Protein AF-A0A914BAB2-F1 (afdb_monomer)

Mean predicted aligned error: 10.61 Å

Radius of gyration: 22.33 Å; Cα contacts (8 Å, |Δi|>4): 357; chains: 1; bounding box: 59×38×57 Å

Nearest PDB structures (foldseek):
  4zk5-assembly1_B  TM=8.390E-01  e=5.481E-08  Homo sapiens
  4u43-assembly1_B  TM=8.364E-01  e=3.573E-07  Homo sapiens
  2jt4-assembly1_A  TM=8.538E-01  e=3.388E-06  Saccharomyces cerevisiae
  4u3z-assembly2_B  TM=8.357E-01  e=1.247E-06  Homo sapiens
  5kkr-assembly1_B  TM=7.979E-01  e=6.328E-06  Homo sapiens

Structure (mmCIF, N/CA/C/O backbone):
data_AF-A0A914BAB2-F1
#
_entry.id   AF-A0A914BAB2-F1
#
loop_
_atom_site.group_PDB
_atom_site.id
_atom_site.type_symbol
_atom_site.label_atom_id
_atom_site.label_alt_id
_atom_site.label_comp_id
_atom_site.label_asym_id
_atom_site.label_entity_id
_atom_site.label_seq_id
_atom_site.pdbx_PDB_ins_code
_atom_site.Cartn_x
_atom_site.Cartn_y
_atom_site.Cartn_z
_atom_site.occupancy
_atom_site.B_iso_or_equiv
_atom_site.auth_seq_id
_atom_site.auth_comp_id
_atom_site.auth_asym_id
_atom_site.auth_atom_id
_atom_site.pdbx_PDB_model_num
ATOM 1 N N . MET A 1 1 ? -0.249 -10.759 1.769 1.00 92.06 1 MET A N 1
ATOM 2 C CA . MET A 1 1 ? 0.631 -10.112 0.770 1.00 92.06 1 MET A CA 1
ATOM 3 C C . MET A 1 1 ? 1.945 -9.628 1.380 1.00 92.06 1 MET A C 1
ATOM 5 O O . MET A 1 1 ? 2.973 -10.182 1.021 1.00 92.06 1 MET A O 1
ATOM 9 N N . ALA A 1 2 ? 1.938 -8.677 2.328 1.00 95.12 2 ALA A N 1
ATOM 10 C CA . ALA A 1 2 ? 3.172 -8.073 2.853 1.00 95.12 2 ALA A CA 1
ATOM 11 C C . ALA A 1 2 ? 4.209 -9.087 3.384 1.00 95.12 2 ALA A C 1
ATOM 13 O O . ALA A 1 2 ? 5.359 -9.056 2.961 1.00 95.12 2 ALA A O 1
ATOM 14 N N . ARG A 1 3 ? 3.774 -10.061 4.198 1.00 95.69 3 ARG A N 1
ATOM 15 C CA . ARG A 1 3 ? 4.621 -11.171 4.691 1.00 95.69 3 ARG A CA 1
ATOM 16 C C . ARG A 1 3 ? 5.264 -12.005 3.576 1.00 95.69 3 ARG A C 1
ATOM 18 O O . ARG A 1 3 ? 6.380 -12.478 3.724 1.00 95.69 3 ARG A O 1
ATOM 25 N N . GLY A 1 4 ? 4.571 -12.184 2.451 1.00 96.44 4 GLY A N 1
ATOM 26 C CA . GLY A 1 4 ? 5.108 -12.934 1.314 1.00 96.44 4 GLY A CA 1
ATOM 27 C C . GLY A 1 4 ? 6.242 -12.184 0.613 1.00 96.44 4 GLY A C 1
ATOM 28 O O . GLY A 1 4 ? 7.261 -12.783 0.292 1.00 96.44 4 GLY A O 1
ATOM 29 N N . LEU A 1 5 ? 6.092 -10.870 0.420 1.00 97.19 5 LEU A N 1
ATOM 30 C CA . LEU A 1 5 ? 7.151 -10.036 -0.160 1.00 97.19 5 LEU A CA 1
ATOM 31 C C . LEU A 1 5 ? 8.335 -9.870 0.793 1.00 97.19 5 LEU A C 1
ATOM 33 O O . LEU A 1 5 ? 9.470 -9.933 0.338 1.00 97.19 5 LEU A O 1
ATOM 37 N N . GLN A 1 6 ? 8.076 -9.727 2.098 1.00 97.50 6 GLN A N 1
ATOM 38 C CA . GLN A 1 6 ? 9.118 -9.747 3.127 1.00 97.50 6 GLN A CA 1
ATOM 39 C C . GLN A 1 6 ? 9.987 -10.998 2.985 1.00 97.50 6 GLN A C 1
ATOM 41 O O . GLN A 1 6 ? 11.193 -10.878 2.811 1.00 97.50 6 GLN A O 1
ATOM 46 N N . TYR A 1 7 ? 9.366 -12.180 2.947 1.00 97.06 7 TYR A N 1
ATOM 47 C CA . TYR A 1 7 ? 10.088 -13.437 2.773 1.00 97.06 7 TYR A CA 1
ATOM 48 C C . TYR A 1 7 ? 10.948 -13.447 1.498 1.0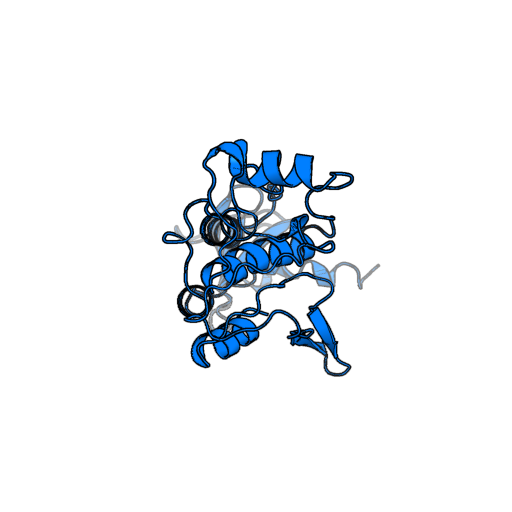0 97.06 7 TYR A C 1
ATOM 50 O O . TYR A 1 7 ? 12.114 -13.830 1.540 1.00 97.06 7 TYR A O 1
ATOM 58 N N . ILE A 1 8 ? 10.411 -12.985 0.362 1.00 96.06 8 ILE A N 1
ATOM 59 C CA . ILE A 1 8 ? 11.167 -12.895 -0.901 1.00 96.06 8 ILE A CA 1
ATOM 60 C C . ILE A 1 8 ? 12.398 -11.985 -0.742 1.00 96.06 8 ILE A C 1
ATOM 62 O O . ILE A 1 8 ? 13.496 -12.352 -1.170 1.00 96.06 8 ILE A O 1
ATOM 66 N N . HIS A 1 9 ? 12.228 -10.825 -0.102 1.00 95.69 9 HIS A N 1
ATOM 67 C CA . HIS A 1 9 ? 13.298 -9.848 0.126 1.00 95.69 9 HIS A CA 1
ATOM 68 C C . HIS A 1 9 ? 14.354 -10.364 1.110 1.00 95.69 9 HIS A C 1
ATOM 70 O O . HIS A 1 9 ? 15.545 -10.175 0.867 1.00 95.69 9 HIS A O 1
ATOM 76 N N . GLU A 1 10 ? 13.956 -11.089 2.157 1.00 95.56 10 GLU A N 1
ATOM 77 C CA . GLU A 1 10 ? 14.866 -11.773 3.090 1.00 95.56 10 GLU A CA 1
ATOM 78 C C . GLU A 1 10 ? 15.733 -12.825 2.388 1.00 95.56 10 GLU A C 1
ATOM 80 O O . GLU A 1 10 ? 16.914 -12.976 2.704 1.00 95.56 10 GLU A O 1
ATOM 85 N N . GLN A 1 11 ? 15.183 -13.508 1.377 1.00 95.44 11 GLN A N 1
ATOM 86 C CA . GLN A 1 11 ? 15.954 -14.419 0.527 1.00 95.44 11 GLN A CA 1
ATOM 87 C C . GLN A 1 11 ? 16.891 -13.687 -0.450 1.00 95.44 11 GLN A C 1
ATOM 89 O O . GLN A 1 11 ? 17.559 -14.343 -1.248 1.00 95.44 11 GLN A O 1
ATOM 94 N N . LYS A 1 12 ? 16.979 -12.348 -0.388 1.00 94.31 12 LYS A N 1
ATOM 95 C CA . LYS A 1 12 ? 17.766 -11.481 -1.284 1.00 94.31 12 LYS A CA 1
ATOM 96 C C . LYS A 1 12 ? 17.263 -11.470 -2.729 1.00 94.31 12 LYS A C 1
ATOM 98 O O . LYS A 1 12 ? 18.009 -11.166 -3.664 1.00 94.31 12 LYS A O 1
ATOM 103 N N . TYR A 1 13 ? 15.986 -11.781 -2.922 1.00 93.81 13 TYR A N 1
ATOM 104 C CA . TYR A 1 13 ? 15.313 -11.669 -4.207 1.00 93.81 13 TYR A CA 1
ATOM 105 C C . TYR A 1 13 ? 14.386 -10.460 -4.223 1.00 93.81 13 TYR A C 1
ATOM 107 O O . TYR A 1 13 ? 13.909 -9.987 -3.199 1.00 93.81 13 TYR A O 1
ATOM 115 N N . GLN A 1 14 ? 14.108 -9.980 -5.423 1.00 91.94 14 GLN A N 1
ATOM 116 C CA . GLN A 1 14 ? 12.950 -9.143 -5.712 1.00 91.94 14 GLN A CA 1
ATOM 117 C C . GLN A 1 14 ? 12.012 -9.926 -6.626 1.00 91.94 14 GLN A C 1
ATOM 119 O O . GLN A 1 14 ? 12.475 -10.737 -7.435 1.00 91.94 14 GLN A O 1
ATOM 124 N N . HIS A 1 15 ? 10.712 -9.672 -6.523 1.00 94.00 15 HIS A N 1
ATOM 125 C CA . HIS A 1 15 ? 9.717 -10.314 -7.374 1.00 94.00 15 HIS A CA 1
ATOM 126 C C . HIS A 1 15 ? 9.715 -9.700 -8.778 1.00 94.00 15 HIS A C 1
ATOM 128 O O . HIS A 1 15 ? 9.773 -10.408 -9.782 1.00 94.00 15 HIS A O 1
ATOM 134 N N . GLY A 1 16 ? 9.664 -8.369 -8.858 1.00 91.25 16 GLY A N 1
ATOM 135 C CA . GLY A 1 16 ? 9.749 -7.605 -10.101 1.00 91.25 16 GLY A CA 1
ATOM 136 C C . GLY A 1 16 ? 8.504 -7.605 -10.990 1.00 91.25 16 GLY A C 1
ATOM 137 O O . GLY A 1 16 ? 8.565 -7.034 -12.075 1.00 91.25 16 GLY A O 1
ATOM 138 N N . ASP A 1 17 ? 7.400 -8.204 -10.536 1.00 92.38 17 ASP A N 1
ATOM 139 C CA . ASP A 1 17 ? 6.102 -8.211 -11.235 1.00 92.38 17 ASP A CA 1
ATOM 140 C C . ASP A 1 17 ? 4.946 -8.379 -10.235 1.00 92.38 17 ASP A C 1
ATOM 142 O O . ASP A 1 17 ? 4.075 -9.238 -10.362 1.00 92.38 17 ASP A O 1
ATOM 146 N N . VAL A 1 18 ? 4.984 -7.591 -9.161 1.00 95.38 18 VAL A N 1
ATOM 147 C CA . VAL A 1 18 ? 3.915 -7.569 -8.158 1.00 95.38 18 VAL A CA 1
ATOM 148 C C . VAL A 1 18 ? 2.691 -6.883 -8.764 1.00 95.38 18 VAL A C 1
ATOM 150 O O . VAL A 1 18 ? 2.757 -5.719 -9.151 1.00 95.38 18 VAL A O 1
ATOM 153 N N . LYS A 1 19 ? 1.573 -7.603 -8.852 1.00 94.94 19 LYS A N 1
ATOM 154 C CA . LYS A 1 19 ? 0.298 -7.112 -9.395 1.00 94.94 19 LYS A CA 1
ATOM 155 C C . LYS A 1 19 ? -0.859 -7.976 -8.911 1.00 94.94 19 LYS A C 1
ATOM 157 O O . LYS A 1 19 ? -0.635 -9.127 -8.535 1.00 94.94 19 LYS A O 1
ATOM 162 N N . SER A 1 20 ? -2.082 -7.451 -8.949 1.00 94.44 20 SER A N 1
ATOM 163 C CA . SER A 1 20 ? -3.270 -8.178 -8.489 1.00 94.44 20 SER A CA 1
ATOM 164 C C . SER A 1 20 ? -3.482 -9.530 -9.207 1.00 94.44 20 SER A C 1
ATOM 166 O O . SER A 1 20 ? -3.761 -10.496 -8.498 1.00 94.44 20 SER A O 1
ATOM 168 N N . PRO A 1 21 ? -3.216 -9.708 -10.528 1.00 94.06 21 PRO A N 1
ATOM 169 C CA . PRO A 1 21 ? -3.257 -11.033 -11.170 1.00 94.06 21 PRO A CA 1
ATOM 170 C C . PRO A 1 21 ? -2.276 -12.078 -10.620 1.00 94.06 21 PRO A C 1
ATOM 172 O O . PRO A 1 21 ? -2.515 -13.273 -10.772 1.00 94.06 21 PRO A O 1
ATOM 175 N N . ASN A 1 22 ? -1.185 -11.640 -9.984 1.00 95.44 22 ASN A N 1
ATOM 176 C CA . ASN A 1 22 ? -0.161 -12.515 -9.401 1.00 95.44 22 ASN A CA 1
ATOM 177 C C . ASN A 1 22 ? -0.423 -12.792 -7.905 1.00 95.44 22 ASN A C 1
ATOM 179 O O . ASN A 1 22 ? 0.445 -13.298 -7.189 1.00 95.44 22 ASN A O 1
ATOM 183 N N . MET A 1 23 ? -1.622 -12.450 -7.422 1.00 95.56 23 MET A N 1
ATOM 184 C CA . MET A 1 23 ? -2.110 -12.757 -6.080 1.00 95.56 23 MET A CA 1
ATOM 185 C C . MET A 1 23 ? -3.219 -13.805 -6.186 1.00 95.56 23 MET A C 1
ATOM 187 O O . MET A 1 23 ? -4.314 -13.521 -6.664 1.00 95.56 23 MET A O 1
ATOM 191 N N . VAL A 1 24 ? -2.946 -15.027 -5.730 1.00 94.75 24 VAL A N 1
ATOM 192 C CA . VAL A 1 24 ? -3.894 -16.148 -5.803 1.00 94.75 24 VAL A CA 1
ATOM 193 C C . VAL A 1 24 ? -4.462 -16.432 -4.422 1.00 94.75 24 VAL A C 1
ATOM 195 O O . VAL A 1 24 ? -3.712 -16.611 -3.461 1.00 94.75 24 VAL A O 1
ATOM 198 N N . ILE A 1 25 ? -5.787 -16.507 -4.334 1.00 93.25 25 ILE A N 1
ATOM 199 C CA . ILE A 1 25 ? -6.497 -16.970 -3.140 1.00 93.25 25 ILE A CA 1
ATOM 200 C C . ILE A 1 25 ? -6.642 -18.486 -3.246 1.00 93.25 25 ILE A C 1
ATOM 202 O O . ILE A 1 25 ? -7.098 -19.004 -4.267 1.00 93.25 25 ILE A O 1
ATOM 206 N N . THR A 1 26 ? -6.209 -19.205 -2.216 1.00 91.56 26 THR A N 1
ATOM 207 C CA . THR A 1 26 ? -6.330 -20.666 -2.163 1.00 91.56 26 THR A CA 1
ATOM 208 C C . THR A 1 26 ? -7.574 -21.099 -1.385 1.00 91.56 26 THR A C 1
ATOM 210 O O . THR A 1 26 ? -8.246 -20.270 -0.783 1.00 91.56 26 THR A O 1
ATOM 213 N N . LEU A 1 27 ? -7.910 -22.395 -1.416 1.00 93.06 27 LEU A N 1
ATOM 214 C CA . LEU A 1 27 ? -9.144 -22.929 -0.811 1.00 93.06 27 LEU A CA 1
ATOM 215 C C . LEU A 1 27 ? -9.229 -22.758 0.717 1.00 93.06 27 LEU A C 1
ATOM 217 O O . LEU A 1 27 ? -10.305 -22.924 1.278 1.00 93.06 27 LEU A O 1
ATOM 221 N N . ASP A 1 28 ? -8.110 -22.471 1.382 1.00 92.06 28 ASP A N 1
ATOM 222 C CA . ASP A 1 28 ? -8.036 -22.191 2.821 1.00 92.06 28 ASP A CA 1
ATOM 223 C C . ASP A 1 28 ? -8.119 -20.684 3.144 1.00 92.06 28 ASP A C 1
ATOM 225 O O . ASP A 1 28 ? -7.697 -20.259 4.219 1.00 92.06 28 ASP A O 1
ATOM 229 N N . ASP A 1 29 ? -8.595 -19.874 2.194 1.00 88.44 29 ASP A N 1
ATOM 230 C CA . ASP A 1 29 ? -8.649 -18.408 2.247 1.00 88.44 29 ASP A CA 1
ATOM 231 C C . ASP A 1 29 ? -7.280 -17.718 2.421 1.00 88.44 29 ASP A C 1
ATOM 233 O O . ASP A 1 29 ? -7.200 -16.509 2.664 1.00 88.44 29 ASP A O 1
ATOM 237 N N . SER A 1 30 ? -6.164 -18.439 2.246 1.00 88.88 30 SER A N 1
ATOM 238 C CA . SER A 1 30 ? -4.836 -17.826 2.231 1.00 88.88 30 SER A CA 1
ATOM 239 C C . SER A 1 30 ? -4.505 -17.208 0.869 1.00 88.88 30 SER A C 1
ATOM 241 O O . SER A 1 30 ? -4.746 -17.793 -0.189 1.00 88.88 30 SER A O 1
ATOM 243 N N . LEU A 1 31 ? -3.901 -16.014 0.897 1.00 92.75 31 LEU A N 1
ATOM 244 C CA . LEU A 1 31 ? -3.350 -15.340 -0.282 1.00 92.75 31 LEU A CA 1
ATOM 245 C C . LEU A 1 31 ? -1.884 -15.736 -0.479 1.00 92.75 31 LEU A C 1
ATOM 247 O O . LEU A 1 31 ? -1.052 -15.527 0.411 1.00 92.75 31 LEU A O 1
ATOM 251 N N . LYS A 1 32 ? -1.555 -16.233 -1.673 1.00 94.06 32 LYS A N 1
ATOM 252 C CA . LYS A 1 32 ? -0.197 -16.591 -2.099 1.00 94.06 32 LYS A CA 1
ATOM 253 C C . LYS A 1 32 ? 0.246 -15.736 -3.286 1.00 94.06 32 LYS A C 1
ATOM 255 O O . LYS A 1 32 ? -0.553 -15.400 -4.154 1.00 94.06 32 LYS A O 1
ATOM 260 N N . ILE A 1 33 ? 1.532 -15.397 -3.302 1.00 96.31 33 ILE A N 1
ATOM 261 C CA . ILE A 1 33 ? 2.177 -14.678 -4.406 1.00 96.31 33 ILE A CA 1
ATOM 262 C C . ILE A 1 33 ? 2.658 -15.715 -5.428 1.00 96.31 33 ILE A C 1
ATOM 264 O O . ILE A 1 33 ? 3.256 -16.720 -5.032 1.00 96.31 33 ILE A O 1
ATOM 268 N N . CYS A 1 34 ? 2.388 -15.498 -6.713 1.00 94.00 34 CYS A N 1
ATOM 269 C CA . CYS A 1 34 ? 2.788 -16.389 -7.802 1.00 94.00 34 CYS A CA 1
ATOM 270 C C . CYS A 1 34 ? 3.482 -15.633 -8.950 1.00 94.00 34 CYS A C 1
ATOM 272 O O . CYS A 1 34 ? 3.622 -14.420 -8.905 1.00 94.00 34 CYS A O 1
ATOM 274 N N . ASP A 1 35 ? 3.905 -16.381 -9.975 1.00 90.56 35 ASP A N 1
ATOM 275 C CA . ASP A 1 35 ? 4.617 -15.884 -11.163 1.00 90.56 35 ASP A CA 1
ATOM 276 C C . ASP A 1 35 ? 5.988 -15.240 -10.877 1.00 90.56 35 ASP A C 1
ATOM 278 O O . ASP A 1 35 ? 6.213 -14.037 -10.980 1.00 90.56 35 ASP A O 1
ATOM 282 N N . PHE A 1 36 ? 6.961 -16.098 -10.571 1.00 90.62 36 PHE A N 1
ATOM 283 C CA . PHE A 1 36 ? 8.353 -15.710 -10.331 1.00 90.62 36 PHE A CA 1
ATOM 284 C C . PHE A 1 36 ? 9.179 -15.589 -11.625 1.00 90.62 36 PHE A C 1
ATOM 286 O O . PHE A 1 36 ? 10.407 -15.568 -11.563 1.00 90.62 36 PHE A O 1
ATOM 293 N N . GLY A 1 37 ? 8.548 -15.507 -12.804 1.00 86.81 37 GLY A N 1
ATOM 294 C CA . GLY A 1 37 ? 9.255 -15.445 -14.092 1.00 86.81 37 GLY A CA 1
ATOM 295 C C . GLY A 1 37 ? 10.166 -14.219 -14.245 1.00 86.81 37 GLY A C 1
ATOM 296 O O . GLY A 1 37 ? 11.128 -14.246 -15.014 1.00 86.81 37 GLY A O 1
ATOM 297 N N . THR A 1 38 ? 9.895 -13.156 -13.486 1.00 85.81 38 THR A N 1
ATOM 298 C CA . THR A 1 38 ? 10.702 -11.927 -13.423 1.00 85.81 38 THR A CA 1
ATOM 299 C C . THR A 1 38 ? 11.575 -11.828 -12.173 1.00 85.81 38 THR A C 1
ATOM 301 O O . THR A 1 38 ? 12.354 -10.871 -12.051 1.00 85.81 38 THR A O 1
ATOM 304 N N . ALA A 1 39 ? 11.436 -12.782 -11.248 1.00 89.44 39 ALA A N 1
ATOM 305 C CA . ALA A 1 39 ? 12.108 -12.749 -9.963 1.00 89.44 39 ALA A CA 1
ATOM 306 C C . ALA A 1 39 ? 13.610 -12.959 -10.134 1.00 89.44 39 ALA A C 1
ATOM 308 O O . ALA A 1 39 ? 14.071 -13.739 -10.970 1.00 89.44 39 ALA A O 1
ATOM 309 N N . ARG A 1 40 ? 14.398 -12.234 -9.343 1.00 87.88 40 ARG A N 1
ATOM 310 C CA . ARG A 1 40 ? 15.859 -12.258 -9.459 1.00 87.88 40 ARG A CA 1
ATOM 311 C C . ARG A 1 40 ? 16.541 -11.816 -8.184 1.00 87.88 40 ARG A C 1
ATOM 313 O O . ARG A 1 40 ? 15.971 -11.056 -7.405 1.00 87.88 40 ARG A O 1
ATOM 320 N N . HIS A 1 41 ? 17.778 -12.268 -8.009 1.00 88.94 41 HIS A N 1
ATOM 321 C CA . HIS A 1 41 ? 18.624 -11.797 -6.925 1.00 88.94 41 HIS A CA 1
ATOM 322 C C . HIS A 1 41 ? 18.838 -10.285 -7.078 1.00 88.94 41 HIS A C 1
ATOM 324 O O . HIS A 1 41 ? 19.186 -9.814 -8.162 1.00 88.94 41 HIS A O 1
ATOM 330 N N . TRP A 1 42 ? 18.620 -9.522 -6.010 1.00 79.88 42 TRP A N 1
ATOM 331 C CA . TRP A 1 42 ? 18.609 -8.051 -6.018 1.00 79.88 42 TRP A CA 1
ATOM 332 C C . TRP A 1 42 ? 19.933 -7.379 -6.439 1.00 79.88 42 TRP A C 1
ATOM 334 O O . TRP A 1 42 ? 19.934 -6.210 -6.818 1.00 79.88 42 TRP A O 1
ATOM 344 N N . GLU A 1 43 ? 21.055 -8.108 -6.444 1.00 76.38 43 GLU A N 1
ATOM 345 C CA . GLU A 1 43 ? 22.353 -7.631 -6.958 1.00 76.38 43 GLU A CA 1
ATOM 346 C C . GLU A 1 43 ? 22.435 -7.682 -8.496 1.00 76.38 43 GLU A C 1
ATOM 348 O O . GLU A 1 43 ? 23.237 -6.984 -9.119 1.00 76.38 43 GLU A O 1
ATOM 353 N N . VAL A 1 44 ? 21.578 -8.478 -9.143 1.00 68.69 44 VAL A N 1
ATOM 354 C CA . VAL A 1 44 ? 21.564 -8.656 -10.598 1.00 68.69 44 VAL A CA 1
ATOM 355 C C . VAL A 1 44 ? 20.705 -7.562 -11.234 1.00 68.69 44 VAL A C 1
ATOM 357 O O . VAL A 1 44 ? 19.492 -7.686 -11.412 1.00 68.69 44 VAL A O 1
ATOM 360 N N . THR A 1 45 ? 21.358 -6.461 -11.607 1.00 56.88 45 THR A N 1
ATOM 361 C CA . THR A 1 45 ? 20.709 -5.294 -12.227 1.00 56.88 45 THR A CA 1
ATOM 362 C C . THR A 1 45 ? 20.714 -5.403 -13.758 1.00 56.88 45 THR A C 1
ATOM 364 O O . THR A 1 45 ? 21.344 -4.606 -14.447 1.00 56.88 45 THR A O 1
ATOM 367 N N . VAL A 1 46 ? 20.056 -6.417 -14.325 1.00 55.97 46 VAL A N 1
ATOM 368 C CA . VAL A 1 46 ? 19.930 -6.531 -15.792 1.00 55.97 46 VAL A CA 1
ATOM 369 C C . VAL A 1 46 ? 18.667 -5.802 -16.255 1.00 55.97 46 VAL A C 1
ATOM 371 O O . VAL A 1 46 ? 17.600 -5.959 -15.656 1.00 55.97 46 VAL A O 1
ATOM 374 N N . SER A 1 47 ? 18.778 -5.000 -17.320 1.00 53.91 47 SER A N 1
ATOM 375 C CA . SER A 1 47 ? 17.625 -4.344 -17.944 1.00 53.91 47 SER A CA 1
ATOM 376 C C . SER A 1 47 ? 16.729 -5.403 -18.586 1.00 53.91 47 SER A C 1
ATOM 378 O O . SER A 1 47 ? 17.053 -5.956 -19.638 1.00 53.91 47 SER A O 1
ATOM 380 N N . THR A 1 48 ? 15.605 -5.716 -17.955 1.00 52.12 48 THR A N 1
ATOM 381 C CA . THR A 1 48 ? 14.613 -6.613 -18.545 1.00 52.12 48 THR A CA 1
ATOM 382 C C . THR A 1 48 ? 13.745 -5.823 -19.519 1.00 52.12 48 THR A C 1
ATOM 384 O O . THR A 1 48 ? 12.950 -4.993 -19.094 1.00 52.12 48 THR A O 1
ATOM 387 N N . ASN A 1 49 ? 13.882 -6.097 -20.820 1.00 50.22 49 ASN A N 1
ATOM 388 C CA . ASN A 1 49 ? 13.050 -5.544 -21.906 1.00 50.22 49 ASN A CA 1
ATOM 389 C C . ASN A 1 49 ? 11.622 -6.138 -21.949 1.00 50.22 49 ASN A C 1
ATOM 391 O O . ASN A 1 49 ? 10.941 -6.062 -22.970 1.00 50.22 49 ASN A O 1
ATOM 395 N N . SER A 1 50 ? 11.162 -6.794 -20.883 1.00 51.66 50 SER A N 1
ATOM 396 C CA . SER A 1 50 ? 9.898 -7.531 -20.859 1.00 51.66 50 SER A CA 1
ATOM 397 C C . SER A 1 50 ? 8.805 -6.772 -20.104 1.00 51.66 50 SER A C 1
ATOM 399 O O . SER A 1 50 ? 8.177 -7.321 -19.207 1.00 51.66 50 SER A O 1
ATOM 401 N N . HIS A 1 51 ? 8.537 -5.517 -20.473 1.00 60.06 51 HIS A N 1
ATOM 402 C CA . HIS A 1 51 ? 7.417 -4.718 -19.942 1.00 60.06 51 HIS A CA 1
ATOM 403 C C . HIS A 1 51 ? 6.050 -5.164 -20.494 1.00 60.06 51 HIS A C 1
ATOM 405 O O . HIS A 1 51 ? 5.201 -4.340 -20.836 1.00 60.06 51 HIS A O 1
ATOM 411 N N . ARG A 1 52 ? 5.816 -6.467 -20.682 1.00 55.62 52 ARG A N 1
ATOM 412 C CA . ARG A 1 52 ? 4.589 -6.950 -21.331 1.00 55.62 52 ARG A CA 1
ATOM 413 C C . ARG A 1 52 ? 3.404 -6.874 -20.360 1.00 55.62 52 ARG A C 1
ATOM 415 O O . ARG A 1 52 ? 3.101 -7.828 -19.664 1.00 55.62 52 ARG A O 1
ATOM 422 N N . GLY A 1 53 ? 2.730 -5.725 -20.340 1.00 61.19 53 GLY A N 1
ATOM 423 C CA . GLY A 1 53 ? 1.384 -5.573 -19.774 1.00 61.19 53 GLY A CA 1
ATOM 424 C C . GLY A 1 53 ? 1.284 -5.142 -18.308 1.00 61.19 53 GLY A C 1
ATOM 425 O O . GLY A 1 53 ? 0.185 -4.827 -17.877 1.00 61.19 53 GLY A O 1
ATOM 426 N N . SER A 1 54 ? 2.385 -5.041 -17.557 1.00 78.12 54 SER A N 1
ATOM 427 C CA . SER A 1 54 ? 2.332 -4.718 -16.115 1.00 78.12 54 SER A CA 1
ATOM 428 C C . SER A 1 54 ? 2.517 -3.232 -15.763 1.00 78.12 54 SER A C 1
ATOM 430 O O . SER A 1 54 ? 2.654 -2.897 -14.592 1.00 78.12 54 SER A O 1
ATOM 432 N N . TRP A 1 55 ? 2.521 -2.324 -16.745 1.00 88.12 55 TRP A N 1
ATOM 433 C CA . TRP A 1 55 ? 2.876 -0.902 -16.574 1.00 88.12 55 TRP A CA 1
ATOM 434 C C . TRP A 1 55 ? 2.117 -0.176 -15.457 1.00 88.12 55 TRP A C 1
ATOM 436 O O . TRP A 1 55 ? 2.700 0.680 -14.796 1.00 88.12 55 TRP A O 1
ATOM 446 N N . ALA A 1 56 ? 0.851 -0.528 -15.223 1.00 92.12 56 ALA A N 1
ATOM 447 C CA . ALA A 1 56 ? 0.004 0.151 -14.246 1.00 92.12 56 ALA A CA 1
ATOM 448 C C . ALA A 1 56 ? 0.466 -0.042 -12.787 1.00 92.12 56 ALA A C 1
ATOM 450 O O . ALA A 1 56 ? 0.189 0.806 -11.941 1.00 92.12 56 ALA A O 1
ATOM 451 N N . TRP A 1 57 ? 1.219 -1.113 -12.508 1.00 95.69 57 TRP A N 1
ATOM 452 C CA . TRP A 1 57 ? 1.780 -1.421 -11.187 1.00 95.69 57 TRP A CA 1
ATOM 453 C C . TRP A 1 57 ? 3.243 -1.005 -11.040 1.00 95.69 57 TRP A C 1
ATOM 455 O O . TRP A 1 57 ? 3.803 -1.106 -9.948 1.00 95.69 57 TRP A O 1
ATOM 465 N N . MET A 1 58 ? 3.901 -0.579 -12.120 1.00 93.94 58 MET A N 1
ATOM 466 C CA . MET A 1 58 ? 5.349 -0.403 -12.122 1.00 93.94 58 MET A CA 1
ATOM 467 C C . MET A 1 58 ? 5.785 0.886 -11.433 1.00 93.94 58 MET A C 1
ATOM 469 O O . MET A 1 58 ? 5.267 1.973 -11.688 1.00 93.94 58 MET A O 1
ATOM 473 N N . ALA A 1 59 ? 6.828 0.759 -10.617 1.00 95.25 59 ALA A N 1
ATOM 474 C CA . ALA A 1 59 ? 7.521 1.894 -10.031 1.00 95.25 59 ALA A CA 1
ATOM 475 C C . ALA A 1 59 ? 8.223 2.754 -11.105 1.00 95.25 59 ALA A C 1
ATOM 477 O O . ALA A 1 59 ? 8.668 2.210 -12.123 1.00 95.25 59 ALA A O 1
ATOM 478 N N . PRO A 1 60 ? 8.416 4.068 -10.874 1.00 94.88 60 PRO A N 1
ATOM 479 C CA . PRO A 1 60 ? 9.080 4.956 -11.828 1.00 94.88 60 PRO A CA 1
ATOM 480 C C . PRO A 1 60 ? 10.454 4.449 -12.290 1.00 94.88 60 PRO A C 1
ATOM 482 O O . PRO A 1 60 ? 10.759 4.458 -13.480 1.00 94.88 60 PRO A O 1
ATOM 485 N N . GLU A 1 61 ? 11.275 3.949 -11.365 1.00 92.62 61 GLU A N 1
ATOM 486 C CA . GLU A 1 61 ? 12.602 3.418 -11.677 1.00 92.62 61 GLU A CA 1
ATOM 487 C C . GLU A 1 61 ? 12.548 2.093 -12.450 1.00 92.62 61 GLU A C 1
ATOM 489 O O . GLU A 1 61 ? 13.415 1.832 -13.280 1.00 92.62 61 GLU A O 1
ATOM 494 N N . ALA A 1 62 ? 11.507 1.282 -12.240 1.00 91.38 62 ALA A N 1
ATOM 495 C CA . ALA A 1 62 ? 11.286 0.049 -12.991 1.00 91.38 62 ALA A CA 1
ATOM 496 C C . ALA A 1 62 ? 10.830 0.335 -14.433 1.00 91.38 62 ALA A C 1
ATOM 498 O O . ALA A 1 62 ? 11.122 -0.448 -15.337 1.00 91.38 62 ALA A O 1
ATOM 499 N N . ILE A 1 63 ? 10.146 1.460 -14.659 1.00 91.56 63 ILE A N 1
ATOM 500 C CA . ILE A 1 63 ? 9.785 1.947 -15.997 1.00 91.56 63 ILE A CA 1
ATOM 501 C C . ILE A 1 63 ? 11.008 2.542 -16.709 1.00 91.56 63 ILE A C 1
ATOM 503 O O . ILE A 1 63 ? 11.217 2.282 -17.893 1.00 91.56 63 ILE A O 1
ATOM 507 N N . GLY A 1 64 ? 11.836 3.301 -15.988 1.00 88.44 64 GLY A N 1
ATOM 508 C CA . GLY A 1 64 ? 12.906 4.112 -16.565 1.00 88.44 64 GLY A CA 1
ATOM 509 C C . GLY A 1 64 ? 12.399 5.464 -17.077 1.00 88.44 64 GLY A C 1
ATOM 510 O O . GLY A 1 64 ? 11.210 5.774 -17.017 1.00 88.44 64 GLY A O 1
ATOM 511 N N . ASN A 1 65 ? 13.312 6.294 -17.575 1.00 88.00 65 ASN A N 1
ATOM 512 C CA . ASN A 1 65 ? 12.982 7.603 -18.130 1.00 88.00 65 ASN A CA 1
ATOM 513 C C . ASN A 1 65 ? 13.761 7.845 -19.437 1.00 88.00 65 ASN A C 1
ATOM 515 O O . ASN A 1 65 ? 14.966 8.109 -19.391 1.00 88.00 65 ASN A O 1
ATOM 519 N N . PRO A 1 66 ? 13.088 7.780 -20.601 1.00 83.2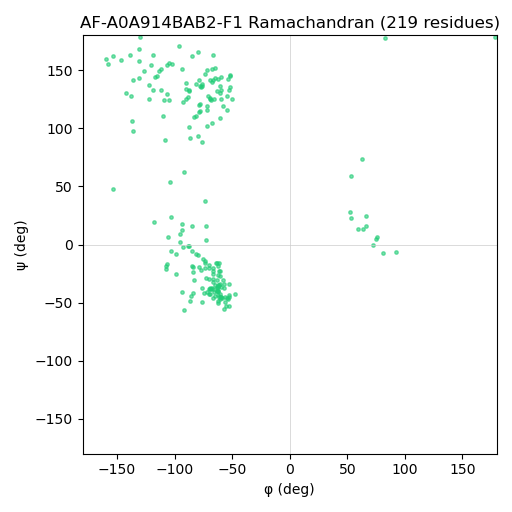5 66 PRO A N 1
ATOM 520 C CA . PRO A 1 66 ? 13.701 8.054 -21.897 1.00 83.25 66 PRO A CA 1
ATOM 521 C C . PRO A 1 66 ? 14.257 9.477 -22.034 1.00 83.25 66 PRO A C 1
ATOM 523 O O . PRO A 1 66 ? 15.288 9.652 -22.674 1.00 83.25 66 PRO A O 1
ATOM 526 N N . GLU A 1 67 ? 13.631 10.484 -21.412 1.00 87.12 67 GLU A N 1
ATOM 527 C CA . GLU A 1 67 ? 14.073 11.887 -21.502 1.00 87.12 67 GLU A CA 1
ATOM 528 C C . GLU A 1 67 ? 15.433 12.106 -20.827 1.00 87.12 67 GLU A C 1
ATOM 530 O O . GLU A 1 67 ? 16.214 12.956 -21.248 1.00 87.12 67 GLU A O 1
ATOM 535 N N . THR A 1 68 ? 15.746 11.308 -19.802 1.00 88.31 68 THR A N 1
ATOM 536 C CA . THR A 1 68 ? 17.023 11.362 -19.075 1.00 88.31 68 THR A CA 1
ATOM 537 C C . THR A 1 68 ? 17.956 10.195 -19.404 1.00 88.31 68 THR A C 1
ATOM 539 O O . THR A 1 68 ? 19.001 10.050 -18.770 1.00 88.31 68 THR A O 1
ATOM 542 N N . ASN A 1 69 ? 17.600 9.345 -20.379 1.00 85.44 69 ASN A N 1
ATOM 543 C CA . ASN A 1 69 ? 18.265 8.068 -20.672 1.00 85.44 69 ASN A CA 1
ATOM 544 C C . ASN A 1 69 ? 18.405 7.131 -19.451 1.00 85.44 69 ASN A C 1
ATOM 546 O O . ASN A 1 69 ? 19.264 6.242 -19.429 1.00 85.44 69 ASN A O 1
ATOM 550 N N . ALA A 1 70 ? 17.563 7.300 -18.429 1.00 85.62 70 ALA A N 1
ATOM 551 C CA . ALA A 1 70 ? 17.556 6.425 -17.268 1.00 85.62 70 ALA A CA 1
ATOM 552 C C . ALA A 1 70 ? 16.971 5.063 -17.659 1.00 85.62 70 ALA A C 1
ATOM 554 O O . ALA A 1 70 ? 15.799 4.944 -18.023 1.00 85.62 70 ALA A O 1
ATOM 555 N N . LYS A 1 71 ? 17.799 4.021 -17.583 1.00 85.44 71 LYS A N 1
ATOM 556 C CA . LYS A 1 71 ? 17.381 2.653 -17.898 1.00 85.44 71 LYS A CA 1
ATOM 557 C C . LYS A 1 71 ? 16.459 2.083 -16.808 1.00 85.44 71 LYS A C 1
ATOM 559 O O . LYS A 1 71 ? 16.655 2.408 -15.636 1.00 85.44 71 LYS A O 1
ATOM 564 N N . PRO A 1 72 ? 15.531 1.179 -17.174 1.00 87.50 72 PRO A N 1
ATOM 565 C CA . PRO A 1 72 ? 14.758 0.386 -16.223 1.00 87.50 72 PRO A CA 1
ATOM 566 C C . PRO A 1 72 ? 15.646 -0.295 -15.175 1.00 87.50 72 PRO A C 1
ATOM 568 O O . PRO A 1 72 ? 16.562 -1.050 -15.518 1.00 87.50 72 PRO A O 1
ATOM 571 N N . LYS A 1 73 ? 15.345 -0.066 -13.899 1.00 87.06 73 LYS A N 1
ATOM 572 C CA . LYS A 1 73 ? 16.022 -0.655 -12.745 1.00 87.06 73 LYS A CA 1
ATOM 573 C C . LYS A 1 73 ? 14.988 -1.105 -11.718 1.00 87.06 73 LYS A C 1
ATOM 575 O O . LYS A 1 73 ? 14.523 -0.317 -10.909 1.00 87.06 73 LYS A O 1
ATOM 580 N N . VAL A 1 74 ? 14.658 -2.391 -11.731 1.00 88.38 74 VAL A N 1
ATOM 581 C CA . VAL A 1 74 ? 13.821 -2.997 -10.685 1.00 88.38 74 VAL A CA 1
ATOM 582 C C . VAL A 1 74 ? 14.672 -3.227 -9.440 1.00 88.38 74 VAL A C 1
ATOM 584 O O . VAL A 1 74 ? 15.791 -3.735 -9.552 1.00 88.38 74 VAL A O 1
ATOM 587 N N . THR A 1 75 ? 14.126 -2.877 -8.282 1.00 90.25 75 THR A N 1
ATOM 588 C CA . THR A 1 75 ? 14.714 -3.056 -6.948 1.00 90.25 75 THR A CA 1
ATOM 589 C C . THR A 1 75 ? 13.680 -3.698 -6.012 1.00 90.25 75 THR A C 1
ATOM 591 O O . THR A 1 75 ? 12.491 -3.671 -6.336 1.00 90.25 75 THR A O 1
ATOM 594 N N . PRO A 1 76 ? 14.044 -4.171 -4.805 1.00 93.56 76 PRO A N 1
ATOM 595 C CA . PRO A 1 76 ? 13.037 -4.562 -3.813 1.00 93.56 76 PRO A CA 1
ATOM 596 C C . PRO A 1 76 ? 12.083 -3.417 -3.449 1.00 93.56 76 PRO A C 1
ATOM 598 O O . PRO A 1 76 ? 10.905 -3.635 -3.190 1.00 93.56 76 PRO A O 1
ATOM 601 N N . LYS A 1 77 ? 12.552 -2.164 -3.508 1.00 96.31 77 LYS A N 1
ATOM 602 C CA . LYS A 1 77 ? 11.707 -0.977 -3.301 1.00 96.31 77 LYS A CA 1
ATOM 603 C C . LYS A 1 77 ? 10.730 -0.747 -4.459 1.00 96.31 77 LYS A C 1
ATOM 605 O O . LYS A 1 77 ? 9.718 -0.075 -4.268 1.00 96.31 77 LYS A O 1
ATOM 610 N N . SER A 1 78 ? 10.986 -1.314 -5.638 1.00 95.06 78 SER A N 1
ATOM 611 C CA . SER A 1 78 ? 10.017 -1.343 -6.737 1.00 95.06 78 SER A CA 1
ATOM 612 C C . SER A 1 78 ? 8.845 -2.271 -6.410 1.00 95.06 78 SER A C 1
ATOM 614 O O . SER A 1 78 ? 7.708 -1.892 -6.664 1.00 95.06 78 SER A O 1
ATOM 616 N N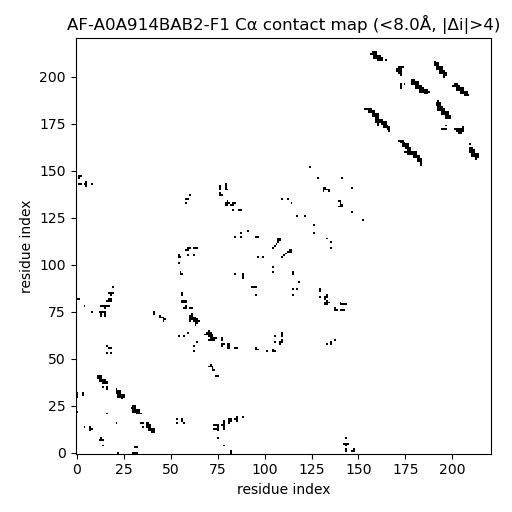 . ASP A 1 79 ? 9.094 -3.416 -5.758 1.00 96.56 79 ASP A N 1
ATOM 617 C CA . ASP A 1 79 ? 8.017 -4.292 -5.268 1.00 96.56 79 ASP A CA 1
ATOM 618 C C . ASP A 1 79 ? 7.144 -3.582 -4.218 1.00 96.56 79 ASP A C 1
ATOM 620 O O . ASP A 1 79 ? 5.933 -3.781 -4.202 1.00 96.56 79 ASP A O 1
ATOM 624 N N . VAL A 1 80 ? 7.732 -2.722 -3.373 1.00 98.25 80 VAL A N 1
ATOM 625 C CA . VAL A 1 80 ? 6.995 -1.914 -2.374 1.00 98.25 80 VAL A CA 1
ATOM 626 C C . VAL A 1 80 ? 6.031 -0.926 -3.040 1.00 98.25 80 VAL A C 1
ATOM 628 O O . VAL A 1 80 ? 4.893 -0.767 -2.600 1.00 98.25 80 VAL A O 1
ATOM 631 N N . PHE A 1 81 ? 6.451 -0.296 -4.138 1.00 98.25 81 PHE A N 1
ATOM 632 C CA . PHE A 1 81 ? 5.571 0.573 -4.920 1.00 98.25 81 PHE A CA 1
ATOM 633 C C . PHE A 1 81 ? 4.394 -0.218 -5.490 1.00 98.25 81 PHE A C 1
ATOM 635 O O . PHE A 1 81 ? 3.236 0.162 -5.330 1.00 98.25 81 PHE A O 1
ATOM 642 N N . SER A 1 82 ? 4.693 -1.342 -6.136 1.00 97.56 82 SER A N 1
ATOM 643 C CA . SER A 1 82 ? 3.683 -2.202 -6.741 1.00 97.56 82 SER A CA 1
ATOM 644 C C . SER A 1 82 ? 2.725 -2.788 -5.699 1.00 97.56 82 SER A C 1
ATOM 646 O O . SER A 1 82 ? 1.523 -2.857 -5.942 1.00 97.56 82 SER A O 1
ATOM 648 N N . PHE A 1 83 ? 3.223 -3.121 -4.504 1.00 98.00 83 PHE A N 1
ATOM 649 C CA . PHE A 1 83 ? 2.417 -3.500 -3.344 1.00 98.00 83 PHE A CA 1
ATOM 650 C C . PHE A 1 83 ? 1.365 -2.435 -3.012 1.00 98.00 83 PHE A C 1
ATOM 652 O O . PHE A 1 83 ? 0.200 -2.782 -2.832 1.00 98.00 83 PHE A O 1
ATOM 659 N N . ALA A 1 84 ? 1.736 -1.150 -2.991 1.00 98.06 84 ALA A N 1
ATOM 660 C CA . ALA A 1 84 ? 0.795 -0.060 -2.725 1.00 98.06 84 ALA A CA 1
ATOM 661 C C . ALA A 1 84 ? -0.313 0.021 -3.784 1.00 98.06 84 ALA A C 1
ATOM 663 O O . ALA A 1 84 ? -1.479 0.211 -3.442 1.00 98.06 84 ALA A O 1
ATOM 664 N N . VAL A 1 85 ? 0.032 -0.177 -5.061 1.00 97.75 85 VAL A N 1
ATOM 665 C CA . VAL A 1 85 ? -0.956 -0.210 -6.151 1.00 97.75 85 VAL A CA 1
ATOM 666 C C . VAL A 1 85 ? -1.945 -1.361 -5.949 1.00 97.75 85 VAL A C 1
ATOM 668 O O . VAL A 1 85 ? -3.147 -1.136 -6.041 1.00 97.75 85 VAL A O 1
ATOM 671 N N . VAL A 1 86 ? -1.470 -2.556 -5.577 1.00 97.06 86 VAL A N 1
ATOM 672 C CA . VAL A 1 86 ? -2.355 -3.702 -5.291 1.00 97.06 86 VAL A CA 1
ATOM 673 C C . VAL A 1 86 ? -3.235 -3.453 -4.065 1.00 97.06 86 VAL A C 1
ATOM 675 O O . VAL A 1 86 ? -4.419 -3.774 -4.083 1.00 97.06 86 VAL A O 1
ATOM 678 N N . VAL A 1 87 ? -2.705 -2.853 -2.994 1.00 95.44 87 VAL A N 1
ATOM 679 C CA . VAL A 1 87 ? -3.527 -2.483 -1.825 1.00 95.44 87 VAL A CA 1
ATOM 680 C C . VAL A 1 87 ? -4.598 -1.460 -2.211 1.00 95.44 87 VAL A C 1
ATOM 682 O O . VAL A 1 87 ? -5.739 -1.577 -1.769 1.00 95.44 87 VAL A O 1
ATOM 685 N N . TRP A 1 88 ? -4.268 -0.489 -3.063 1.00 96.69 88 TRP A N 1
ATOM 686 C CA . TRP A 1 88 ? -5.238 0.471 -3.585 1.00 96.69 88 TRP A CA 1
ATOM 687 C C . TRP A 1 88 ? -6.334 -0.202 -4.430 1.00 96.69 88 TRP A C 1
ATOM 689 O O . TRP A 1 88 ? -7.510 0.139 -4.291 1.00 96.69 88 TRP A O 1
ATOM 699 N N . GLU A 1 89 ? -5.990 -1.190 -5.259 1.00 96.00 89 GLU A N 1
ATOM 700 C CA . GLU A 1 89 ? -6.981 -1.981 -6.003 1.00 96.00 89 GLU A CA 1
ATOM 701 C C . GLU A 1 89 ? -7.919 -2.734 -5.060 1.00 96.00 89 GLU A C 1
ATOM 703 O O . GLU A 1 89 ? -9.132 -2.694 -5.242 1.00 96.00 89 GLU A O 1
ATOM 708 N N . LEU A 1 90 ? -7.380 -3.375 -4.019 1.00 92.19 90 LEU A N 1
ATOM 709 C CA . LEU A 1 90 ? -8.181 -4.085 -3.018 1.00 92.19 90 LEU A CA 1
ATOM 710 C C . LEU A 1 90 ? -9.118 -3.140 -2.256 1.00 92.19 90 LEU A C 1
ATOM 712 O O . LEU A 1 90 ? -10.245 -3.512 -1.941 1.00 92.19 90 LEU A O 1
ATOM 716 N N . LEU A 1 91 ? -8.661 -1.918 -1.974 1.00 90.06 91 LEU A N 1
ATOM 717 C CA . LEU A 1 91 ? -9.450 -0.900 -1.286 1.00 90.06 91 LEU A CA 1
ATOM 718 C C . LEU A 1 91 ? -10.602 -0.372 -2.150 1.00 90.06 91 LEU A C 1
ATOM 720 O O . LEU A 1 91 ? -11.670 -0.055 -1.631 1.00 90.06 91 LEU A O 1
ATOM 724 N N . THR A 1 92 ? -10.376 -0.219 -3.454 1.00 91.31 92 THR A N 1
ATOM 725 C CA . THR A 1 92 ? -11.292 0.517 -4.340 1.00 91.31 92 THR A CA 1
ATOM 726 C C . THR A 1 92 ? -12.100 -0.366 -5.282 1.00 91.31 92 THR A C 1
ATOM 728 O O . THR A 1 92 ? -13.111 0.091 -5.814 1.00 91.31 92 THR A O 1
ATOM 731 N N . GLY A 1 93 ? -11.647 -1.594 -5.537 1.00 92.75 93 GLY A N 1
ATOM 732 C CA . GLY A 1 93 ? -12.163 -2.465 -6.592 1.00 92.75 93 GLY A CA 1
ATOM 733 C C . GLY A 1 93 ? -11.947 -1.921 -8.011 1.00 92.75 93 GLY A C 1
ATOM 734 O O . GLY A 1 93 ? -12.593 -2.394 -8.943 1.00 92.75 93 GLY A O 1
ATOM 735 N N . LYS A 1 94 ? -11.099 -0.898 -8.187 1.00 93.81 94 LYS A N 1
ATOM 736 C CA . LYS A 1 94 ? -10.867 -0.218 -9.469 1.00 93.81 94 LYS A CA 1
ATOM 737 C C . LYS A 1 94 ? -9.563 -0.673 -10.114 1.00 93.81 94 LYS A C 1
ATOM 739 O O . LYS A 1 94 ? -8.620 -1.050 -9.429 1.00 93.81 94 LYS A O 1
ATOM 744 N N . GLU A 1 95 ? -9.496 -0.548 -11.436 1.00 92.12 95 GLU A N 1
ATOM 745 C CA . GLU A 1 95 ? -8.261 -0.734 -12.201 1.00 92.12 95 GLU A CA 1
ATOM 746 C C . GLU A 1 95 ? -7.336 0.494 -12.052 1.00 92.12 95 GLU A C 1
ATOM 748 O O . GLU A 1 95 ? -7.814 1.635 -12.136 1.00 92.12 95 GLU A O 1
ATOM 753 N N . PRO A 1 96 ? -6.019 0.309 -11.845 1.00 92.12 96 PRO A N 1
ATOM 754 C CA . PRO A 1 96 ? -5.071 1.414 -11.808 1.00 92.12 96 PRO A CA 1
ATOM 755 C C . PRO A 1 96 ? -4.880 2.001 -13.214 1.00 92.12 96 PRO A C 1
ATOM 757 O O . PRO A 1 96 ? -4.554 1.294 -14.159 1.00 92.12 96 PRO A O 1
ATOM 760 N N . PHE A 1 97 ? -5.040 3.323 -13.347 1.00 90.06 97 PHE A N 1
ATOM 761 C CA . PHE A 1 97 ? -4.900 4.050 -14.621 1.00 90.06 97 PHE A CA 1
ATOM 762 C C . PHE A 1 97 ? -5.764 3.478 -15.772 1.00 90.06 97 PHE A C 1
ATOM 764 O O . PHE A 1 97 ? -5.232 3.141 -16.834 1.00 90.06 97 PHE A O 1
ATOM 771 N N . PRO A 1 98 ? -7.101 3.426 -15.614 1.00 89.12 98 PRO A N 1
ATOM 772 C CA . PRO A 1 98 ? -7.982 2.751 -16.562 1.00 89.12 98 PRO A CA 1
ATOM 773 C C . PRO A 1 98 ? -7.894 3.369 -17.963 1.00 89.12 98 PRO A C 1
ATOM 775 O O . PRO A 1 98 ? -7.886 4.595 -18.128 1.00 89.12 98 PRO A O 1
ATOM 778 N N . GLY A 1 99 ? -7.827 2.510 -18.982 1.00 85.44 99 GLY A N 1
ATOM 779 C CA . GLY A 1 99 ? -7.801 2.913 -20.392 1.00 85.44 99 GLY A CA 1
ATOM 780 C C . GLY A 1 99 ? -6.546 3.681 -20.829 1.00 85.44 99 GLY A C 1
ATOM 781 O O . GLY A 1 99 ? -6.572 4.332 -21.874 1.00 85.44 99 GLY A O 1
ATOM 782 N N . LYS A 1 100 ? -5.461 3.658 -20.043 1.00 85.12 100 LYS A N 1
ATOM 783 C CA . LYS A 1 100 ? -4.186 4.290 -20.408 1.00 85.12 100 LYS A CA 1
ATOM 784 C C . LYS A 1 100 ? -3.276 3.321 -21.151 1.00 85.12 100 LYS A C 1
ATOM 786 O O . LYS A 1 100 ? -3.136 2.162 -20.775 1.00 85.12 100 LYS A O 1
ATOM 791 N N . TYR A 1 101 ? -2.609 3.821 -22.187 1.00 87.69 101 TYR A N 1
ATOM 792 C CA . TYR A 1 101 ? -1.584 3.066 -22.903 1.00 87.69 101 TYR A CA 1
ATOM 793 C C . TYR A 1 101 ? -0.219 3.200 -22.200 1.00 87.69 101 TYR A C 1
ATOM 795 O O . TYR A 1 101 ? -0.023 4.129 -21.412 1.00 87.69 101 TYR A O 1
ATOM 803 N N . PRO A 1 102 ? 0.762 2.320 -22.482 1.00 88.25 102 PRO A N 1
ATOM 804 C CA . PRO A 1 102 ? 2.086 2.350 -21.849 1.00 88.25 102 PRO A CA 1
ATOM 805 C C . PRO A 1 102 ? 2.772 3.722 -21.808 1.00 88.25 102 PRO A C 1
ATOM 807 O O . PRO A 1 102 ? 3.309 4.107 -20.772 1.00 88.25 102 PRO A O 1
ATOM 810 N N . LEU A 1 103 ? 2.712 4.494 -22.899 1.00 88.81 103 LEU A N 1
ATOM 811 C CA . LEU A 1 103 ? 3.305 5.836 -22.951 1.00 88.81 103 LEU A CA 1
ATOM 812 C C . LEU A 1 103 ? 2.582 6.833 -22.037 1.00 88.81 103 LEU A C 1
ATOM 814 O O . LEU A 1 103 ? 3.235 7.645 -21.381 1.00 88.81 103 LEU A O 1
ATOM 818 N N . ASP A 1 104 ? 1.255 6.744 -21.941 1.00 91.56 104 ASP A N 1
ATOM 819 C CA . ASP A 1 104 ? 0.475 7.592 -21.038 1.00 91.56 104 ASP A CA 1
ATOM 820 C C . ASP A 1 104 ? 0.776 7.265 -19.576 1.00 91.56 104 ASP A C 1
ATOM 822 O O . ASP A 1 104 ? 0.844 8.172 -18.748 1.00 91.56 104 ASP A O 1
ATOM 826 N N . MET A 1 105 ? 0.964 5.982 -19.250 1.00 91.00 105 MET A N 1
ATOM 827 C CA . MET A 1 105 ? 1.334 5.537 -17.904 1.00 91.00 105 MET A CA 1
ATOM 828 C C . MET A 1 105 ? 2.758 5.947 -17.542 1.00 91.00 105 MET A C 1
ATOM 830 O O . MET A 1 105 ? 2.976 6.451 -16.444 1.00 91.00 105 MET A O 1
ATOM 834 N N . LEU A 1 106 ? 3.712 5.815 -18.469 1.00 91.31 106 LEU A N 1
ATOM 835 C CA . LEU A 1 106 ? 5.065 6.340 -18.289 1.00 91.31 106 LEU A CA 1
ATOM 836 C C . LEU A 1 106 ? 5.007 7.832 -17.972 1.00 91.31 106 LEU A C 1
ATOM 838 O O . LEU A 1 106 ? 5.531 8.266 -16.947 1.00 91.31 106 LEU A O 1
ATOM 842 N N . LYS A 1 107 ? 4.310 8.614 -18.804 1.00 92.94 107 LYS A N 1
ATOM 843 C CA . LYS A 1 107 ? 4.161 10.051 -18.577 1.00 92.94 107 LYS A CA 1
ATOM 844 C C . LYS A 1 107 ? 3.500 10.334 -17.227 1.00 92.94 107 LYS A C 1
ATOM 846 O O . LYS A 1 107 ? 4.009 11.148 -16.465 1.00 92.94 107 LYS A O 1
ATOM 851 N N . ALA A 1 108 ? 2.422 9.624 -16.895 1.00 94.06 108 ALA A N 1
ATOM 852 C CA . ALA A 1 108 ? 1.707 9.764 -15.630 1.00 94.06 108 ALA A CA 1
ATOM 853 C C . ALA A 1 108 ? 2.614 9.537 -14.415 1.00 94.06 108 ALA A C 1
ATOM 855 O O . ALA A 1 108 ? 2.687 10.378 -13.526 1.00 94.06 108 ALA A O 1
ATOM 856 N N . VAL A 1 109 ? 3.277 8.384 -14.365 1.00 94.62 109 VAL A N 1
ATOM 857 C CA . VAL A 1 109 ? 3.955 7.871 -13.169 1.00 94.62 109 VAL A CA 1
ATOM 858 C C . VAL A 1 109 ? 5.353 8.467 -13.020 1.00 94.62 109 VAL A C 1
ATOM 860 O O . VAL A 1 109 ? 5.753 8.829 -11.906 1.00 94.62 109 VAL A O 1
ATOM 863 N N . VAL A 1 110 ? 6.082 8.580 -14.135 1.00 94.38 110 VAL A N 1
ATOM 864 C CA . VAL A 1 110 ? 7.485 9.008 -14.170 1.00 94.38 110 VAL A CA 1
ATOM 865 C C . VAL A 1 110 ? 7.595 10.528 -14.246 1.00 94.38 110 VAL A C 1
ATOM 867 O O . VAL A 1 110 ? 8.338 11.117 -13.466 1.00 94.38 110 VAL A O 1
ATOM 870 N N . ILE A 1 111 ? 6.850 11.169 -15.150 1.00 92.69 111 ILE A N 1
ATOM 871 C CA . ILE A 1 111 ? 7.012 12.602 -15.447 1.00 92.69 111 ILE A CA 1
ATOM 872 C C . ILE A 1 111 ? 6.073 13.440 -14.574 1.00 92.69 111 ILE A C 1
ATOM 874 O O . ILE A 1 111 ? 6.513 14.296 -13.813 1.00 92.69 111 ILE A O 1
ATOM 878 N N . GLU A 1 112 ? 4.773 13.156 -14.635 1.00 94.94 112 GLU A N 1
ATOM 879 C CA . GLU A 1 112 ? 3.721 13.904 -13.933 1.00 94.94 112 GLU A CA 1
ATOM 880 C C . GLU A 1 112 ? 3.584 13.488 -12.457 1.00 94.94 112 GLU A C 1
ATOM 882 O O . GLU A 1 112 ? 2.851 14.121 -11.702 1.00 94.94 112 GLU A O 1
ATOM 887 N N . ARG A 1 113 ? 4.279 12.417 -12.041 1.00 95.50 113 ARG A N 1
ATOM 888 C CA . ARG A 1 113 ? 4.269 11.848 -10.680 1.00 95.50 113 ARG A CA 1
ATOM 889 C C . ARG A 1 113 ? 2.870 11.543 -10.133 1.00 95.50 113 ARG A C 1
ATOM 891 O O . ARG A 1 113 ? 2.666 11.511 -8.922 1.00 95.50 113 ARG A O 1
ATOM 898 N N . ARG A 1 114 ? 1.911 11.266 -11.013 1.00 95.81 114 ARG A N 1
ATOM 899 C CA . ARG A 1 114 ? 0.545 10.897 -10.643 1.00 95.81 114 ARG A CA 1
ATOM 900 C C . ARG A 1 114 ? 0.504 9.533 -9.964 1.00 95.81 114 ARG A C 1
ATOM 902 O O . ARG A 1 114 ? 1.316 8.647 -10.245 1.00 95.81 114 ARG A O 1
ATOM 909 N N . ARG A 1 115 ? -0.482 9.373 -9.087 1.00 96.25 115 ARG A N 1
ATOM 910 C CA . ARG A 1 115 ? -0.849 8.125 -8.412 1.00 96.25 115 ARG A CA 1
ATOM 911 C C . ARG A 1 115 ? -2.359 7.910 -8.536 1.00 96.25 115 ARG A C 1
ATOM 913 O O . ARG A 1 115 ? -3.072 8.885 -8.787 1.00 96.25 115 ARG A O 1
ATOM 920 N N . PRO A 1 116 ? -2.846 6.668 -8.401 1.00 94.81 116 PRO A N 1
ATOM 921 C CA . PRO A 1 116 ? -4.266 6.417 -8.194 1.00 94.81 116 PRO A CA 1
ATOM 922 C C . PRO A 1 116 ? -4.826 7.240 -7.020 1.00 94.81 116 PRO A C 1
ATOM 924 O O . PRO A 1 116 ? -4.131 7.505 -6.043 1.00 94.81 116 PRO A O 1
ATOM 927 N N . GLU A 1 117 ? -6.078 7.677 -7.119 1.00 94.06 117 GLU A N 1
ATOM 928 C CA . GLU A 1 117 ? -6.704 8.524 -6.100 1.00 94.06 117 GLU A CA 1
ATOM 929 C C . GLU A 1 117 ? -7.155 7.687 -4.896 1.00 94.06 117 GLU A C 1
ATOM 931 O O . GLU A 1 117 ? -7.969 6.774 -5.044 1.00 94.06 117 GLU A O 1
ATOM 936 N N . ILE A 1 118 ? -6.631 7.979 -3.702 1.00 92.31 118 ILE A N 1
ATOM 937 C CA . ILE A 1 118 ? -7.039 7.301 -2.463 1.00 92.31 118 ILE A CA 1
ATOM 938 C C . ILE A 1 118 ? -8.386 7.887 -1.995 1.00 92.31 118 ILE A C 1
ATOM 940 O O . ILE A 1 118 ? -8.418 9.086 -1.697 1.00 92.31 118 ILE A O 1
ATOM 944 N N . PRO A 1 119 ? -9.456 7.074 -1.851 1.00 88.69 119 PRO A N 1
ATOM 945 C CA . PRO A 1 119 ? -10.769 7.542 -1.399 1.00 88.69 119 PRO A CA 1
ATOM 946 C C . PRO A 1 119 ? -10.697 8.336 -0.097 1.00 88.69 119 PRO A C 1
ATOM 948 O O . PRO A 1 119 ? -9.892 8.016 0.781 1.00 88.69 119 PRO A O 1
ATOM 951 N N . THR A 1 120 ? -11.545 9.348 0.058 1.00 82.69 120 THR A N 1
ATOM 952 C CA . THR A 1 120 ? -11.611 10.195 1.260 1.00 82.69 120 THR A CA 1
ATOM 953 C C . THR A 1 120 ? -11.950 9.410 2.525 1.00 82.69 120 THR A C 1
ATOM 955 O O . THR A 1 120 ? -11.502 9.770 3.605 1.00 82.69 120 THR A O 1
ATOM 958 N N . GLU A 1 121 ? -12.657 8.291 2.387 1.00 77.00 121 GLU A N 1
ATOM 959 C CA . GLU A 1 121 ? -13.082 7.415 3.483 1.00 77.00 121 GLU A CA 1
ATOM 960 C C . GLU A 1 121 ? -11.958 6.484 3.970 1.00 77.00 121 GLU A C 1
ATOM 962 O O . GLU A 1 121 ? -12.112 5.801 4.984 1.00 77.00 121 GLU A O 1
ATOM 967 N N . CYS A 1 122 ? -10.830 6.430 3.252 1.00 79.56 122 CYS A N 1
ATOM 968 C CA . CYS A 1 122 ? -9.657 5.672 3.668 1.00 79.56 122 CYS A CA 1
ATOM 969 C C . CYS A 1 122 ? -9.095 6.246 4.971 1.00 79.56 122 CYS A C 1
ATOM 971 O O . CYS A 1 122 ? -8.871 7.454 5.073 1.00 79.56 122 CYS A O 1
ATOM 973 N N . SER A 1 123 ? -8.815 5.371 5.939 1.00 82.38 123 SER A N 1
ATOM 974 C CA . SER A 1 123 ? -8.206 5.767 7.206 1.00 82.38 123 SER A CA 1
ATOM 975 C C . SER A 1 123 ? -6.840 6.423 6.982 1.00 82.38 123 SER A C 1
ATOM 977 O O . SER A 1 123 ? -6.083 5.997 6.106 1.00 82.38 123 SER A O 1
ATOM 979 N N . GLU A 1 124 ? -6.513 7.431 7.796 1.00 84.56 124 GLU A N 1
ATOM 980 C CA . GLU A 1 124 ? -5.218 8.129 7.732 1.00 84.56 124 GLU A CA 1
ATOM 981 C C . GLU A 1 124 ? -4.019 7.163 7.797 1.00 84.56 124 GLU A C 1
ATOM 983 O O . GLU A 1 124 ? -3.171 7.237 6.913 1.00 84.56 124 GLU A O 1
ATOM 988 N N . PRO A 1 125 ? -3.974 6.148 8.693 1.00 87.94 125 PRO A N 1
ATOM 989 C CA . PRO A 1 125 ? -2.846 5.214 8.724 1.00 87.94 125 PRO A CA 1
ATOM 990 C C . PRO A 1 125 ? -2.634 4.445 7.413 1.00 87.94 125 PRO A C 1
ATOM 992 O O . PRO A 1 125 ? -1.496 4.181 7.023 1.00 87.94 125 PRO A O 1
ATOM 995 N N . LEU A 1 126 ? -3.719 4.070 6.724 1.00 88.56 126 LEU A N 1
ATOM 996 C CA . LEU A 1 126 ? -3.630 3.379 5.439 1.00 88.56 126 LEU A CA 1
ATOM 997 C C . LEU A 1 126 ? -3.271 4.352 4.309 1.00 88.56 126 LEU A C 1
ATOM 999 O O . LEU A 1 126 ? -2.492 3.994 3.426 1.00 88.56 126 LEU A O 1
ATOM 1003 N N . ARG A 1 127 ? -3.796 5.583 4.346 1.00 92.94 127 ARG A N 1
ATOM 1004 C CA . ARG A 1 127 ? -3.449 6.648 3.398 1.00 92.94 127 ARG A CA 1
ATOM 1005 C C . ARG A 1 127 ? -1.962 6.984 3.469 1.00 92.94 127 ARG A C 1
ATOM 1007 O O . ARG A 1 127 ? -1.315 7.036 2.423 1.00 92.94 127 ARG A O 1
ATOM 1014 N N . ASP A 1 128 ? -1.430 7.158 4.673 1.00 93.44 128 ASP A N 1
ATOM 1015 C CA . ASP A 1 128 ? -0.015 7.430 4.920 1.00 93.44 128 ASP A CA 1
ATOM 1016 C C . ASP A 1 128 ? 0.846 6.268 4.430 1.00 93.44 128 ASP A C 1
ATOM 1018 O O . ASP A 1 128 ? 1.756 6.467 3.626 1.00 93.44 128 ASP A O 1
ATOM 1022 N N . LEU A 1 129 ? 0.483 5.031 4.792 1.00 94.56 129 LEU A N 1
ATOM 1023 C CA . LEU A 1 129 ? 1.183 3.835 4.327 1.00 94.56 129 LEU A CA 1
ATOM 1024 C C . LEU A 1 129 ? 1.243 3.753 2.795 1.00 94.56 129 LEU A C 1
ATOM 1026 O O . LEU A 1 129 ? 2.320 3.530 2.240 1.00 94.56 129 LEU A O 1
ATOM 1030 N N . LEU A 1 130 ? 0.110 3.931 2.105 1.00 96.44 130 LEU A N 1
ATOM 1031 C CA . LEU A 1 130 ? 0.067 3.944 0.640 1.00 96.44 130 LEU A CA 1
ATOM 1032 C C . LEU A 1 130 ? 0.956 5.059 0.080 1.00 96.44 130 LEU A C 1
ATOM 1034 O O . LEU A 1 130 ? 1.754 4.807 -0.825 1.00 96.44 130 LEU A O 1
ATOM 1038 N N . THR A 1 131 ? 0.856 6.258 0.662 1.00 97.00 131 THR A N 1
ATOM 1039 C CA . THR A 1 131 ? 1.603 7.453 0.251 1.00 97.00 131 THR A CA 1
ATOM 1040 C C . THR A 1 131 ? 3.111 7.273 0.356 1.00 97.00 131 THR A C 1
ATOM 1042 O O . THR A 1 131 ? 3.838 7.625 -0.573 1.00 97.00 131 THR A O 1
ATOM 1045 N N . GLU A 1 132 ? 3.579 6.655 1.431 1.00 97.75 132 GLU A N 1
ATOM 1046 C CA . GLU A 1 132 ? 4.989 6.336 1.628 1.00 97.75 132 GLU A CA 1
ATOM 1047 C C . GLU A 1 132 ? 5.458 5.196 0.712 1.00 97.75 132 GLU A C 1
ATOM 1049 O O . GLU A 1 132 ? 6.542 5.263 0.130 1.00 97.75 132 GLU A O 1
ATOM 1054 N N . CYS A 1 133 ? 4.646 4.149 0.533 1.00 98.38 133 CYS A N 1
ATOM 1055 C CA . CYS A 1 133 ? 5.028 2.984 -0.268 1.00 98.38 133 CYS A CA 1
ATOM 1056 C C . CYS A 1 133 ? 5.187 3.306 -1.759 1.00 98.38 133 CYS A C 1
ATOM 1058 O O . CYS A 1 133 ? 6.045 2.716 -2.414 1.00 98.38 133 CYS A O 1
ATOM 1060 N N . TRP A 1 134 ? 4.411 4.247 -2.305 1.00 97.94 134 TRP A N 1
ATOM 1061 C CA . TRP A 1 134 ? 4.520 4.659 -3.710 1.00 97.94 134 TRP A CA 1
ATOM 1062 C C . TRP A 1 134 ? 5.241 6.001 -3.918 1.00 97.94 134 TRP A C 1
ATOM 1064 O O . TRP A 1 134 ? 5.035 6.664 -4.947 1.00 97.94 134 TRP A O 1
ATOM 1074 N N . ASP A 1 135 ? 6.092 6.420 -2.972 1.00 98.31 135 ASP A N 1
ATOM 1075 C CA . ASP A 1 135 ? 6.919 7.619 -3.141 1.00 98.31 135 ASP A CA 1
ATOM 1076 C C . ASP A 1 135 ? 7.726 7.522 -4.449 1.00 98.31 135 ASP A C 1
ATOM 1078 O O . ASP A 1 135 ? 8.158 6.449 -4.892 1.00 98.31 135 ASP A O 1
ATOM 1082 N N . HIS A 1 136 ? 7.875 8.654 -5.129 1.00 96.44 136 HIS A N 1
ATOM 1083 C CA . HIS A 1 136 ? 8.630 8.712 -6.373 1.00 96.44 136 HIS A CA 1
ATOM 1084 C C . HIS A 1 136 ? 10.111 8.363 -6.155 1.00 96.44 136 HIS A C 1
ATOM 1086 O O . HIS A 1 136 ? 10.700 7.672 -6.984 1.00 96.44 136 HIS A O 1
ATOM 1092 N N . ASP A 1 137 ? 10.688 8.782 -5.031 1.00 95.50 137 ASP A N 1
ATOM 1093 C CA . ASP A 1 137 ? 12.021 8.403 -4.584 1.00 95.50 137 ASP A CA 1
ATOM 1094 C C . ASP A 1 137 ? 11.973 7.046 -3.868 1.00 95.50 137 ASP A C 1
ATOM 1096 O O . ASP A 1 137 ? 11.474 6.909 -2.750 1.00 95.50 137 ASP A O 1
ATOM 1100 N N . HIS A 1 138 ? 12.530 6.020 -4.514 1.00 95.12 138 HIS A N 1
ATOM 1101 C CA . HIS A 1 138 ? 12.517 4.657 -3.988 1.00 95.12 138 HIS A CA 1
ATOM 1102 C C . HIS A 1 138 ? 13.269 4.494 -2.657 1.00 95.12 138 HIS A C 1
ATOM 1104 O O . HIS A 1 138 ? 13.056 3.498 -1.967 1.00 95.12 138 HIS A O 1
ATOM 1110 N N . THR A 1 139 ? 14.149 5.432 -2.290 1.00 95.06 139 THR A N 1
ATOM 1111 C CA . THR A 1 139 ? 14.891 5.387 -1.020 1.00 95.06 139 THR A CA 1
ATOM 1112 C C . THR A 1 139 ? 14.037 5.794 0.178 1.00 95.06 139 THR A C 1
ATOM 1114 O O . THR A 1 139 ? 14.336 5.378 1.293 1.00 95.06 139 THR A O 1
ATOM 1117 N N . LYS A 1 140 ? 12.954 6.546 -0.053 1.00 97.44 140 LYS A N 1
ATOM 1118 C CA . LYS A 1 140 ? 12.015 6.994 0.987 1.00 97.44 140 LYS A CA 1
ATOM 1119 C C . LYS A 1 140 ? 10.937 5.972 1.316 1.00 97.44 140 LYS A C 1
ATOM 1121 O O . LYS A 1 140 ? 10.297 6.074 2.356 1.00 97.44 140 LYS A O 1
ATOM 1126 N N . ARG A 1 141 ? 10.722 5.001 0.428 1.00 98.31 141 ARG A N 1
ATOM 1127 C CA . ARG A 1 141 ? 9.729 3.944 0.640 1.00 98.31 141 ARG A CA 1
ATOM 1128 C C . ARG A 1 141 ? 10.174 3.068 1.815 1.00 98.31 141 ARG A C 1
ATOM 1130 O O . ARG A 1 141 ? 11.366 2.749 1.876 1.00 98.31 141 ARG A O 1
ATOM 1137 N N . PRO A 1 142 ? 9.269 2.603 2.689 1.00 98.06 142 PRO A N 1
ATOM 1138 C CA . PRO A 1 142 ? 9.609 1.665 3.756 1.00 98.06 142 PRO A CA 1
ATOM 1139 C C . PRO A 1 142 ? 10.033 0.291 3.201 1.00 98.06 142 PRO A C 1
ATOM 1141 O O . PRO A 1 142 ? 9.881 -0.004 2.014 1.00 98.06 142 PRO A O 1
ATOM 1144 N N . SER A 1 143 ? 10.694 -0.545 3.998 1.00 97.75 143 SER A N 1
ATOM 1145 C CA . SER A 1 143 ? 10.897 -1.972 3.715 1.00 97.75 143 SER A CA 1
ATOM 1146 C C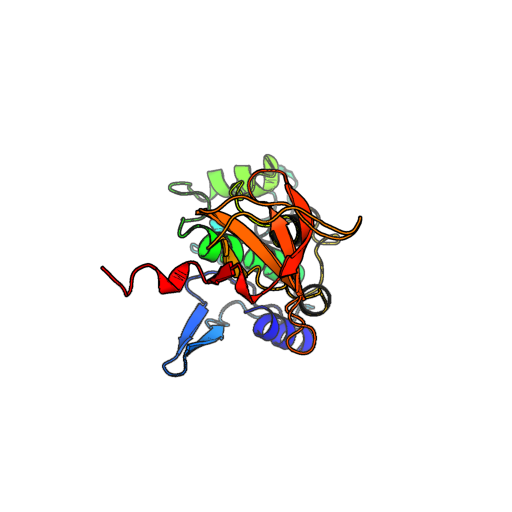 . SER A 1 143 ? 9.637 -2.764 4.070 1.00 97.75 143 SER A C 1
ATOM 1148 O O . SER A 1 143 ? 8.761 -2.272 4.780 1.00 97.75 143 SER A O 1
ATOM 1150 N N . MET A 1 144 ? 9.539 -4.016 3.616 1.00 97.00 144 MET A N 1
ATOM 1151 C CA . MET A 1 144 ? 8.421 -4.869 4.031 1.00 97.00 144 MET A CA 1
ATOM 1152 C C . MET A 1 144 ? 8.429 -5.138 5.547 1.00 97.00 144 MET A C 1
ATOM 1154 O O . MET A 1 144 ? 7.355 -5.231 6.136 1.00 97.00 144 MET A O 1
ATOM 1158 N N . ASP A 1 145 ? 9.603 -5.179 6.190 1.00 96.56 145 ASP A N 1
ATOM 1159 C CA . ASP A 1 145 ? 9.735 -5.271 7.655 1.00 96.56 145 ASP A CA 1
ATOM 1160 C C . ASP A 1 145 ? 9.180 -4.028 8.362 1.00 96.56 145 ASP A C 1
ATOM 1162 O O . ASP A 1 145 ? 8.439 -4.121 9.341 1.00 96.56 145 ASP A O 1
ATOM 1166 N N . GLU A 1 146 ? 9.498 -2.841 7.843 1.00 96.88 146 GLU A N 1
ATOM 1167 C CA . GLU A 1 146 ? 8.994 -1.569 8.369 1.00 96.88 146 GLU A CA 1
ATOM 1168 C C . GLU A 1 146 ? 7.475 -1.463 8.192 1.00 96.88 146 GLU A C 1
ATOM 1170 O O . GLU A 1 146 ? 6.789 -0.942 9.064 1.00 96.88 146 GLU A O 1
ATOM 1175 N N . ILE A 1 147 ? 6.924 -2.004 7.099 1.00 96.19 147 ILE A N 1
ATOM 1176 C CA . ILE A 1 147 ? 5.473 -2.075 6.879 1.00 96.19 147 ILE A CA 1
ATOM 1177 C C . ILE A 1 147 ? 4.818 -3.025 7.890 1.00 96.19 147 ILE A C 1
ATOM 1179 O O . ILE A 1 147 ? 3.803 -2.676 8.484 1.00 96.19 147 ILE A O 1
ATOM 1183 N N . LEU A 1 148 ? 5.393 -4.211 8.104 1.00 94.00 148 LEU A N 1
ATOM 1184 C CA . LEU A 1 148 ? 4.845 -5.233 9.006 1.00 94.00 148 LEU A CA 1
ATOM 1185 C C . LEU A 1 148 ? 5.017 -4.907 10.493 1.00 94.00 148 LEU A C 1
ATOM 1187 O O . LEU A 1 148 ? 4.307 -5.473 11.319 1.00 94.00 148 LEU A O 1
ATOM 1191 N N . SER A 1 149 ? 5.946 -4.017 10.837 1.00 92.81 149 SER A N 1
ATOM 1192 C CA . SER A 1 149 ? 6.131 -3.530 12.209 1.00 92.81 149 SER A CA 1
ATOM 1193 C C . SER A 1 149 ? 5.215 -2.356 12.567 1.00 92.81 149 SER A C 1
ATOM 1195 O O . SER A 1 149 ? 5.176 -1.953 13.733 1.00 92.81 149 SER A O 1
ATOM 1197 N N . ARG A 1 150 ? 4.442 -1.819 11.608 1.00 88.62 150 ARG A N 1
ATOM 1198 C CA . ARG A 1 150 ? 3.429 -0.804 11.912 1.00 88.62 150 ARG A CA 1
ATOM 1199 C C . ARG A 1 150 ? 2.335 -1.395 12.803 1.00 88.62 150 ARG A C 1
ATOM 1201 O O . ARG A 1 150 ? 1.952 -2.549 12.616 1.00 88.62 150 ARG A O 1
ATOM 1208 N N . PRO A 1 151 ? 1.797 -0.610 13.750 1.00 75.25 151 PRO A N 1
ATOM 1209 C CA . PRO A 1 151 ? 0.639 -1.041 14.513 1.00 75.25 151 PRO A CA 1
ATOM 1210 C C . PRO A 1 151 ? -0.521 -1.307 13.550 1.00 75.25 151 PRO A C 1
ATOM 1212 O O . PRO A 1 151 ? -0.884 -0.436 12.758 1.00 75.25 151 PRO A O 1
ATOM 1215 N N . GLU A 1 152 ? -1.087 -2.513 13.619 1.00 66.56 152 GLU A N 1
ATOM 1216 C CA . GLU A 1 152 ? -2.302 -2.854 12.880 1.00 66.56 152 GLU A CA 1
ATOM 1217 C C . GLU A 1 152 ? -3.377 -1.798 13.186 1.00 66.56 152 GLU A C 1
ATOM 1219 O O . GLU A 1 152 ? -3.573 -1.461 14.364 1.00 66.56 152 GLU A O 1
ATOM 1224 N N . PRO A 1 153 ? -4.078 -1.259 12.170 1.00 59.34 153 PRO A N 1
ATOM 1225 C CA . PRO A 1 153 ? -5.218 -0.394 12.41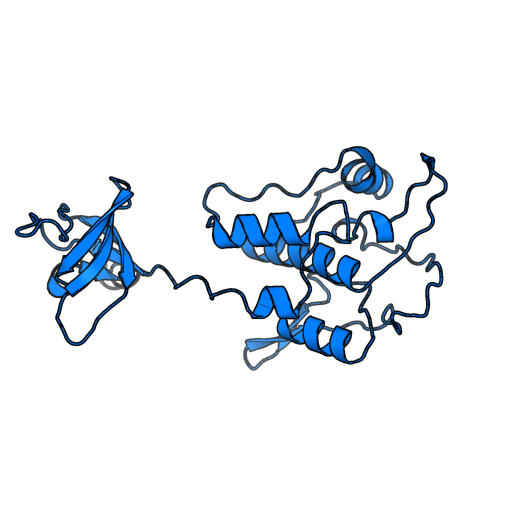1 1.00 59.34 153 PRO A CA 1
ATOM 1226 C C . PRO A 1 153 ? -6.189 -1.155 13.309 1.00 59.34 153 PRO A C 1
ATOM 1228 O O . PRO A 1 153 ? -6.706 -2.202 12.916 1.00 59.34 153 PRO A O 1
ATOM 1231 N N . VAL A 1 154 ? -6.411 -0.664 14.530 1.00 56.91 154 VAL A N 1
ATOM 1232 C CA . VAL A 1 154 ? -7.376 -1.290 15.434 1.00 56.91 154 VAL A CA 1
ATOM 1233 C C . VAL A 1 154 ? -8.717 -1.272 14.700 1.00 56.91 154 VAL A C 1
ATOM 1235 O O . VAL A 1 154 ? -9.154 -0.182 14.317 1.00 56.91 154 VAL A O 1
ATOM 1238 N N . PRO A 1 155 ? -9.342 -2.431 14.416 1.00 57.12 155 PRO A N 1
ATOM 1239 C CA . PRO A 1 155 ? -10.575 -2.462 13.652 1.00 57.12 155 PRO A CA 1
ATOM 1240 C C . PRO A 1 155 ? -11.619 -1.659 14.415 1.00 57.12 155 PRO A C 1
ATOM 1242 O O . PRO A 1 155 ? -12.079 -2.064 15.483 1.00 57.12 155 PRO A O 1
ATOM 1245 N N . VAL A 1 156 ? -11.956 -0.494 13.870 1.00 63.31 156 VAL A N 1
ATOM 1246 C CA . VAL A 1 156 ? -12.954 0.391 14.447 1.00 63.31 156 VAL A CA 1
ATOM 1247 C C . VAL A 1 156 ? -14.302 -0.273 14.227 1.00 63.31 156 VAL A C 1
ATOM 1249 O O . VAL A 1 156 ? -14.839 -0.309 13.118 1.00 63.31 156 VAL A O 1
ATOM 1252 N N . LEU A 1 157 ? -14.825 -0.890 15.279 1.00 73.62 157 LEU A N 1
ATOM 1253 C CA . LEU A 1 157 ? -16.108 -1.564 15.207 1.00 73.62 157 LEU A CA 1
ATOM 1254 C C . LEU A 1 157 ? -17.202 -0.502 15.284 1.00 73.62 157 LEU A C 1
ATOM 1256 O O . LEU A 1 157 ? -17.376 0.137 16.324 1.00 73.62 157 LEU A O 1
ATOM 1260 N N . LYS A 1 158 ? -17.962 -0.340 14.199 1.00 86.69 158 LYS A N 1
ATOM 1261 C CA . LYS A 1 158 ? -19.123 0.552 14.185 1.00 86.69 158 LYS A CA 1
ATOM 1262 C C . LYS A 1 158 ? -20.232 -0.004 15.067 1.00 86.69 158 LYS A C 1
ATOM 1264 O O . LYS A 1 158 ? -20.697 -1.133 14.871 1.00 86.69 158 LYS A O 1
ATOM 1269 N N . HIS A 1 159 ? -20.658 0.810 16.019 1.00 92.19 159 HIS A N 1
ATOM 1270 C CA . HIS A 1 159 ? -21.790 0.541 16.886 1.00 92.19 159 HIS A CA 1
ATOM 1271 C C . HIS A 1 159 ? -22.837 1.637 16.734 1.00 92.19 159 HIS A C 1
ATOM 1273 O O . HIS A 1 159 ? -22.515 2.756 16.353 1.00 92.19 159 HIS A O 1
ATOM 1279 N N . ILE A 1 160 ? -24.086 1.305 17.020 1.00 93.00 160 ILE A N 1
ATOM 1280 C CA . ILE A 1 160 ? -25.203 2.240 17.053 1.00 93.00 160 ILE A CA 1
ATOM 1281 C C . ILE A 1 160 ? -25.661 2.365 18.500 1.00 93.00 160 ILE A C 1
ATOM 1283 O O . ILE A 1 160 ? -25.799 1.353 19.194 1.00 93.00 160 ILE A O 1
ATOM 1287 N N . ALA A 1 161 ? -25.858 3.600 18.946 1.00 94.38 161 ALA A N 1
ATOM 1288 C CA . ALA A 1 161 ? -26.434 3.912 20.240 1.00 94.38 161 ALA A CA 1
ATOM 1289 C C . ALA A 1 161 ? -27.895 3.450 20.298 1.00 94.38 161 ALA A C 1
ATOM 1291 O O . ALA A 1 161 ? -28.709 3.807 19.450 1.00 94.38 161 ALA A O 1
ATOM 1292 N N . LEU A 1 162 ? -28.212 2.638 21.300 1.00 93.12 162 LEU A N 1
ATOM 1293 C CA . LEU A 1 162 ? -29.552 2.130 21.581 1.00 93.12 162 LEU A CA 1
ATOM 1294 C C . LEU A 1 162 ? -30.382 3.118 22.402 1.00 93.12 162 LEU A C 1
ATOM 1296 O O . LEU A 1 162 ? -31.602 3.044 22.371 1.00 93.12 162 LEU A O 1
ATOM 1300 N N . TYR A 1 163 ? -29.721 4.006 23.146 1.00 93.50 163 TYR A N 1
ATOM 1301 C CA . TYR A 1 163 ? -30.348 4.990 24.022 1.00 93.50 163 TYR A CA 1
ATOM 1302 C C . TYR A 1 163 ? -29.515 6.272 24.045 1.00 93.50 163 TYR A C 1
ATOM 1304 O O . TYR A 1 163 ? -28.307 6.234 23.793 1.00 93.50 163 TYR A O 1
ATOM 1312 N N . ASP A 1 164 ? -30.147 7.381 24.418 1.00 95.19 164 ASP A N 1
ATOM 1313 C CA . ASP A 1 164 ? -29.449 8.621 24.749 1.00 95.19 164 ASP A CA 1
ATOM 1314 C C . ASP A 1 164 ? -28.535 8.429 25.965 1.00 95.19 164 ASP A C 1
ATOM 1316 O O . ASP A 1 164 ? -28.888 7.761 26.942 1.00 95.19 164 ASP A O 1
ATOM 1320 N N . TYR A 1 165 ? -27.372 9.074 25.939 1.00 95.88 165 TYR A N 1
ATOM 1321 C CA . TYR A 1 165 ? -26.443 9.077 27.058 1.00 95.88 165 TYR A CA 1
ATOM 1322 C C . TYR A 1 165 ? -25.779 10.444 27.221 1.00 95.88 165 TYR A C 1
ATOM 1324 O O . TYR A 1 165 ? -25.236 11.017 26.275 1.00 95.88 165 TYR A O 1
ATOM 1332 N N . ALA A 1 166 ? -25.804 10.960 28.449 1.00 95.75 166 ALA A N 1
ATOM 1333 C CA . ALA A 1 166 ? -25.129 12.192 28.826 1.00 95.75 166 ALA A CA 1
ATOM 1334 C C . ALA A 1 166 ? -23.931 11.863 29.721 1.00 95.75 166 ALA A C 1
ATOM 1336 O O . ALA A 1 166 ? -24.099 11.224 30.761 1.00 95.75 166 ALA A O 1
ATOM 1337 N N . ALA A 1 167 ? -22.748 12.330 29.317 1.00 93.81 167 ALA A N 1
ATOM 1338 C CA . ALA A 1 167 ? -21.509 12.187 30.067 1.00 93.81 167 ALA A CA 1
ATOM 1339 C C . ALA A 1 167 ? -21.660 12.729 31.498 1.00 93.81 167 ALA A C 1
ATOM 1341 O O . ALA A 1 167 ? -22.093 13.864 31.717 1.00 93.81 167 ALA A O 1
ATOM 1342 N N . GLN A 1 168 ? -21.290 11.902 32.467 1.00 92.88 168 GLN A N 1
ATOM 1343 C CA . GLN A 1 168 ? -21.275 12.190 33.899 1.00 92.88 168 GLN A CA 1
ATOM 1344 C C . GLN A 1 168 ? -19.867 12.566 34.377 1.00 92.88 168 GLN A C 1
ATOM 1346 O O . GLN A 1 168 ? -19.725 13.303 35.356 1.00 92.88 168 GLN A O 1
ATOM 1351 N N . ALA A 1 169 ? -18.834 12.106 33.668 1.00 92.19 169 ALA A N 1
ATOM 1352 C CA . ALA A 1 169 ? -17.437 12.459 33.891 1.00 92.19 169 ALA A CA 1
ATOM 1353 C C . ALA A 1 169 ? -16.809 13.158 32.672 1.00 92.19 169 ALA A C 1
ATOM 1355 O O . ALA A 1 169 ? -17.326 13.130 31.558 1.00 92.19 169 ALA A O 1
ATOM 1356 N N . LYS A 1 170 ? -15.669 13.825 32.891 1.00 90.94 170 LYS A N 1
ATOM 1357 C CA . LYS A 1 170 ? -14.979 14.621 31.858 1.00 90.94 170 LYS A CA 1
ATOM 1358 C C . LYS A 1 170 ? -14.423 13.767 30.710 1.00 90.94 170 LYS A C 1
ATOM 1360 O O . LYS A 1 170 ? -14.193 14.282 29.622 1.00 90.94 170 LYS A O 1
ATOM 1365 N N . ASP A 1 171 ? -14.143 12.503 30.981 1.00 92.81 171 ASP A N 1
ATOM 1366 C CA . ASP A 1 171 ? -13.589 11.526 30.050 1.00 92.81 171 ASP A CA 1
ATOM 1367 C C . ASP A 1 171 ? -14.661 10.661 29.372 1.00 92.81 171 ASP A C 1
ATOM 1369 O O . ASP A 1 171 ? -14.319 9.793 28.571 1.00 92.81 171 ASP A O 1
ATOM 1373 N N . GLU A 1 172 ? -15.943 10.904 29.650 1.00 95.12 172 GLU A N 1
ATOM 1374 C CA . GLU A 1 172 ? -17.073 10.220 29.026 1.00 95.12 172 GLU A CA 1
ATOM 1375 C C . GLU A 1 172 ? -17.595 10.991 27.805 1.00 95.12 172 GLU A C 1
ATOM 1377 O O . GLU A 1 172 ? -17.506 12.218 27.724 1.00 95.12 172 GLU A O 1
ATOM 1382 N N . LEU A 1 173 ? -18.157 10.262 26.842 1.00 95.06 173 LEU A N 1
ATOM 1383 C CA . LEU A 1 173 ? -18.702 10.816 25.605 1.00 95.06 173 LEU A CA 1
ATOM 1384 C C . LEU A 1 173 ? -20.233 10.816 25.65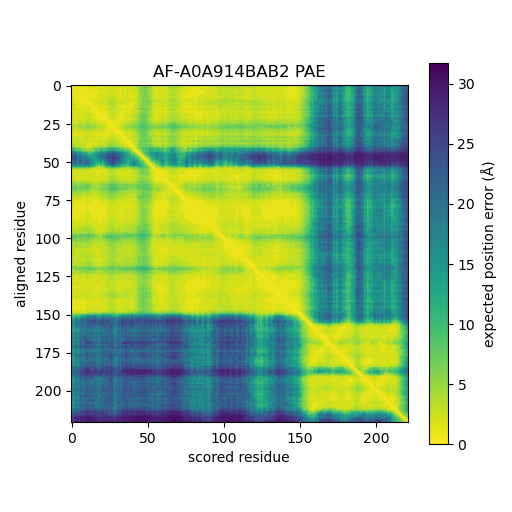6 1.00 95.06 173 LEU A C 1
ATOM 1386 O O . LEU A 1 173 ? -20.843 9.762 25.812 1.00 95.06 173 LEU A O 1
ATOM 1390 N N . SER A 1 174 ? -20.852 11.984 25.468 1.00 95.56 174 SER A N 1
ATOM 1391 C CA . SER A 1 174 ? -22.304 12.104 25.277 1.00 95.56 174 SER A CA 1
ATOM 1392 C C . SER A 1 174 ? -22.701 11.737 23.846 1.00 95.56 174 SER A C 1
ATOM 1394 O O . SER A 1 174 ? -22.016 12.125 22.899 1.00 95.56 174 SER A O 1
ATOM 1396 N N . PHE A 1 175 ? -23.829 11.051 23.678 1.00 95.50 175 PHE A N 1
ATOM 1397 C CA . PHE A 1 175 ? -24.357 10.640 22.373 1.00 95.50 175 PHE A CA 1
ATOM 1398 C C . PHE A 1 175 ? -25.881 10.472 22.413 1.00 95.50 175 PHE A C 1
ATOM 1400 O O . PHE A 1 175 ? -26.479 10.376 23.486 1.00 95.50 175 PHE A O 1
ATOM 1407 N N . GLN A 1 176 ? -26.511 10.457 21.238 1.00 95.88 176 GLN A N 1
ATOM 1408 C CA . GLN A 1 176 ? -27.965 10.297 21.091 1.00 95.88 176 GLN A CA 1
ATOM 1409 C C . GLN A 1 176 ? -28.340 8.907 20.563 1.00 95.88 176 GLN A C 1
ATOM 1411 O O . GLN A 1 176 ? -27.556 8.285 19.848 1.00 95.88 176 GLN A O 1
ATOM 1416 N N . GLU A 1 177 ? -29.548 8.434 20.864 1.00 94.50 177 GLU A N 1
ATOM 1417 C CA . GLU A 1 177 ? -30.115 7.216 20.284 1.00 94.50 177 GLU A CA 1
ATOM 1418 C C . GLU A 1 177 ? -30.039 7.259 18.747 1.00 94.50 177 GLU A C 1
ATOM 1420 O O . GLU A 1 177 ? -30.310 8.275 18.102 1.00 94.50 177 GLU A O 1
ATOM 1425 N N . GLY A 1 178 ? -29.625 6.141 18.147 1.00 90.31 178 GLY A N 1
ATOM 1426 C CA . GLY A 1 178 ? -29.416 6.007 16.707 1.00 90.31 178 GLY A CA 1
ATOM 1427 C C . GLY A 1 178 ? -28.082 6.565 16.198 1.00 90.31 178 GLY A C 1
ATOM 1428 O O . GLY A 1 178 ? -27.740 6.348 15.034 1.00 90.31 178 GLY A O 1
ATOM 1429 N N . GLU A 1 179 ? -27.294 7.248 17.033 1.00 92.94 179 GLU A N 1
ATOM 1430 C CA . GLU A 1 179 ? -25.977 7.751 16.647 1.00 92.94 179 GLU A CA 1
ATOM 1431 C C . GLU A 1 179 ? -24.984 6.608 16.405 1.00 92.94 179 GLU A C 1
ATOM 1433 O O . GLU A 1 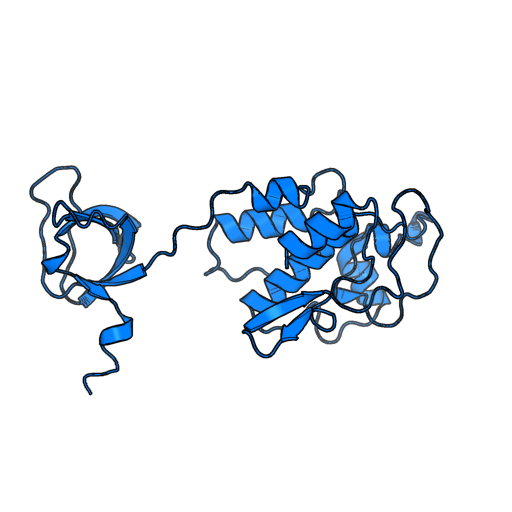179 ? -24.942 5.621 17.141 1.00 92.94 179 GLU A O 1
ATOM 1438 N N . THR A 1 180 ? -24.160 6.742 15.363 1.00 92.38 180 THR A N 1
ATOM 1439 C CA . THR A 1 180 ? -23.080 5.788 15.095 1.00 92.38 180 THR A CA 1
ATOM 1440 C C . THR A 1 180 ? -21.818 6.187 15.853 1.00 92.38 180 THR A C 1
ATOM 1442 O O . THR A 1 180 ? -21.376 7.336 15.809 1.00 92.38 180 THR A O 1
ATOM 1445 N N . LEU A 1 181 ? -21.221 5.211 16.528 1.00 92.81 181 LEU A N 1
ATOM 1446 C CA . LEU A 1 181 ? -19.989 5.349 17.283 1.00 92.81 181 LEU A CA 1
ATOM 1447 C C . LEU A 1 181 ? -18.935 4.371 16.763 1.00 92.81 181 LEU A C 1
ATOM 1449 O O . LEU A 1 181 ? -19.190 3.187 16.531 1.00 92.81 181 LEU A O 1
ATOM 1453 N N . ASP A 1 182 ? -17.725 4.884 16.640 1.00 89.62 182 ASP A N 1
ATOM 1454 C CA . ASP A 1 182 ? -16.519 4.152 16.297 1.00 89.62 182 ASP A CA 1
ATOM 1455 C C . ASP A 1 182 ? -15.897 3.607 17.593 1.00 89.62 182 ASP A C 1
ATOM 1457 O O . ASP A 1 182 ? -15.266 4.360 18.335 1.00 89.62 182 ASP A O 1
ATOM 1461 N N . VAL A 1 183 ? -16.075 2.317 17.914 1.00 88.81 183 VAL A N 1
ATOM 1462 C CA . VAL A 1 183 ? -15.455 1.723 19.117 1.00 88.81 183 VAL A CA 1
ATOM 1463 C C . VAL A 1 183 ? -13.982 1.438 18.843 1.00 88.81 183 VAL A C 1
ATOM 1465 O O . VAL A 1 183 ? -13.649 0.589 18.015 1.00 88.81 183 VAL A O 1
ATOM 1468 N N . ILE A 1 184 ? -13.113 2.142 19.571 1.00 85.00 184 ILE A N 1
ATOM 1469 C CA . ILE A 1 184 ? -11.653 2.085 19.437 1.00 85.00 184 ILE A CA 1
ATOM 1470 C C . ILE A 1 184 ? -11.065 1.060 20.416 1.00 85.00 184 ILE A C 1
ATOM 1472 O O . ILE A 1 184 ? -10.152 0.322 20.058 1.00 85.00 184 ILE A O 1
ATOM 1476 N N . ARG A 1 185 ? -11.568 0.994 21.660 1.00 83.88 185 ARG A N 1
ATOM 1477 C CA . ARG A 1 185 ? -11.108 0.024 22.677 1.00 83.88 185 ARG A CA 1
ATOM 1478 C C . ARG A 1 185 ? -12.278 -0.570 23.454 1.00 83.88 185 ARG A C 1
ATOM 1480 O O . ARG A 1 185 ? -13.063 0.168 24.040 1.00 83.88 185 ARG A O 1
ATOM 1487 N N . ASN A 1 186 ? -12.356 -1.898 23.527 1.00 79.38 186 ASN A N 1
ATOM 1488 C CA . ASN A 1 186 ? -13.396 -2.625 24.256 1.00 79.38 186 ASN A CA 1
ATOM 1489 C C . ASN A 1 186 ? -12.845 -3.276 25.537 1.00 79.38 186 ASN A C 1
ATOM 1491 O O . ASN A 1 186 ? -12.410 -4.425 25.542 1.00 79.38 186 ASN A O 1
ATOM 1495 N N . ASN A 1 187 ? -12.882 -2.560 26.662 1.00 76.88 187 ASN A N 1
ATOM 1496 C CA . ASN A 1 187 ? -12.495 -3.152 27.940 1.00 76.88 187 ASN A CA 1
ATOM 1497 C C . ASN A 1 187 ? -13.651 -3.995 28.507 1.00 76.88 187 ASN A C 1
ATOM 1499 O O . ASN A 1 187 ? -14.556 -3.486 29.167 1.00 76.88 187 ASN A O 1
ATOM 1503 N N . THR A 1 188 ? -13.656 -5.299 28.221 1.00 68.50 188 THR A N 1
ATOM 1504 C CA . THR A 1 188 ? -14.750 -6.209 28.609 1.00 68.50 188 THR A CA 1
ATOM 1505 C C . THR A 1 188 ? -14.918 -6.371 30.122 1.00 68.50 188 THR A C 1
ATOM 1507 O O . THR A 1 188 ? -15.964 -6.841 30.553 1.00 68.50 188 THR A O 1
ATOM 1510 N N . GLY A 1 189 ? -13.925 -5.987 30.932 1.00 73.19 189 GLY A N 1
ATOM 1511 C CA . GLY A 1 189 ? -13.980 -6.118 32.391 1.00 73.19 189 GLY A CA 1
ATOM 1512 C C . GLY A 1 189 ? -14.689 -4.975 33.125 1.00 73.19 189 GLY A C 1
ATOM 1513 O O . GLY A 1 189 ? -15.080 -5.162 34.272 1.00 73.19 189 GLY A O 1
ATOM 1514 N N . THR A 1 190 ? -14.855 -3.803 32.502 1.00 82.19 190 THR A N 1
ATOM 1515 C CA . THR A 1 190 ? -15.372 -2.600 33.187 1.00 82.19 190 THR A CA 1
ATOM 1516 C C . THR A 1 190 ? -16.798 -2.230 32.789 1.00 82.19 190 THR A C 1
ATOM 1518 O O . THR A 1 190 ? -17.439 -1.470 33.505 1.00 82.19 190 THR A O 1
ATOM 1521 N N . GLY A 1 191 ? -17.295 -2.731 31.652 1.00 87.25 191 GLY A N 1
ATOM 1522 C CA . GLY A 1 191 ? -18.562 -2.280 31.059 1.00 87.25 191 GLY A CA 1
ATOM 1523 C C . GLY A 1 191 ? -18.469 -0.915 30.363 1.00 87.25 191 GLY A C 1
ATOM 1524 O O . GLY A 1 191 ? -19.483 -0.397 29.905 1.00 87.25 191 GLY A O 1
ATOM 1525 N N . TRP A 1 192 ? -17.261 -0.352 30.252 1.00 92.00 192 TRP A N 1
ATOM 1526 C CA . TRP A 1 192 ? -16.990 0.935 29.613 1.00 92.00 192 TRP A CA 1
ATOM 1527 C C . TRP A 1 192 ? -15.993 0.766 28.482 1.00 92.00 192 TRP A C 1
ATOM 1529 O O . TRP A 1 192 ? -14.894 0.235 28.670 1.00 92.00 192 TRP A O 1
ATOM 1539 N N . TRP A 1 193 ? -16.375 1.216 27.295 1.00 92.50 193 TRP A N 1
ATOM 1540 C CA . TRP A 1 193 ? -15.558 1.148 26.089 1.00 92.50 193 TRP A CA 1
ATOM 1541 C C . TRP A 1 193 ? -15.144 2.548 25.663 1.00 92.50 193 TRP A C 1
ATOM 1543 O O . TRP A 1 193 ? -15.851 3.510 25.925 1.00 92.50 193 TRP A O 1
ATOM 1553 N N . PHE A 1 194 ? -13.992 2.669 25.015 1.00 91.06 194 PHE A N 1
ATOM 1554 C CA . PHE A 1 194 ? -13.532 3.938 24.465 1.00 91.06 194 PHE A CA 1
ATOM 1555 C C . PHE A 1 194 ? -13.992 4.047 23.014 1.00 91.06 194 PHE A C 1
ATOM 1557 O O . PHE A 1 194 ? -13.678 3.166 22.201 1.00 91.06 194 PHE A O 1
ATOM 1564 N N . ALA A 1 195 ? -14.732 5.104 22.695 1.00 92.44 195 ALA A N 1
ATOM 1565 C CA . ALA A 1 195 ? -15.345 5.296 21.391 1.00 92.44 195 ALA A CA 1
ATOM 1566 C C . ALA A 1 195 ? -15.231 6.744 20.908 1.00 92.44 195 ALA A C 1
ATOM 1568 O O . ALA A 1 195 ? -14.979 7.662 21.688 1.00 92.44 195 ALA A O 1
ATOM 1569 N N . ARG A 1 196 ? -15.440 6.930 19.606 1.00 91.75 196 ARG A N 1
ATOM 1570 C CA . ARG A 1 196 ? -15.515 8.232 18.947 1.00 91.75 196 ARG A CA 1
ATOM 1571 C C . ARG A 1 196 ? -16.881 8.422 18.304 1.00 91.75 196 ARG A C 1
ATOM 1573 O O . ARG A 1 196 ? -17.354 7.543 17.586 1.00 91.75 196 ARG A O 1
ATOM 1580 N N . SER A 1 197 ? -17.498 9.580 18.514 1.00 91.94 197 SER A N 1
ATOM 1581 C CA . SER A 1 197 ? -18.724 9.965 17.812 1.00 91.94 197 SER A CA 1
ATOM 1582 C C . SER A 1 197 ? -18.419 10.235 16.342 1.00 91.94 197 SER A C 1
ATOM 1584 O O . SER A 1 197 ? -17.583 11.084 16.027 1.00 91.94 197 SER A O 1
ATOM 1586 N N . THR A 1 198 ? -19.120 9.568 15.420 1.00 86.94 198 THR A N 1
ATOM 1587 C CA . THR A 1 198 ? -18.962 9.866 13.986 1.00 86.94 198 THR A CA 1
ATOM 1588 C C . THR A 1 198 ? -19.613 11.195 13.597 1.00 86.94 198 THR A C 1
ATOM 1590 O O . THR A 1 198 ? -19.336 11.717 12.521 1.00 86.94 198 THR A O 1
ATOM 1593 N N . LYS A 1 199 ? -20.494 11.741 14.448 1.00 86.50 199 LYS A N 1
ATOM 1594 C CA . LYS A 1 199 ? -21.204 13.009 14.228 1.00 86.50 199 LYS A CA 1
ATOM 1595 C C . LYS A 1 199 ? -20.380 14.212 14.682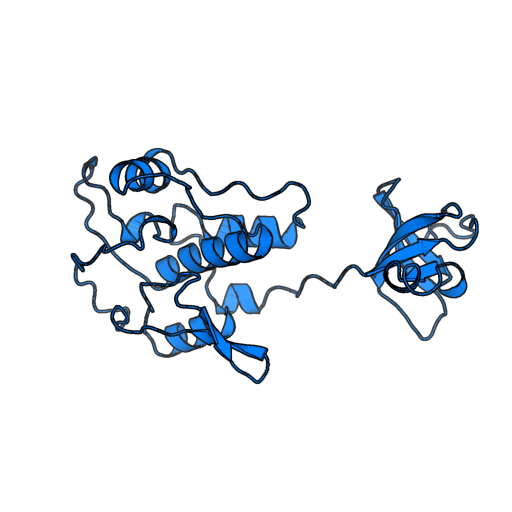 1.00 86.50 199 LYS A C 1
ATOM 1597 O O . LYS A 1 199 ? -20.345 15.222 13.987 1.00 86.50 199 LYS A O 1
ATOM 1602 N N . THR A 1 200 ? -19.753 14.121 15.854 1.00 87.06 200 THR A N 1
ATOM 1603 C CA . THR A 1 200 ? -19.037 15.245 16.483 1.00 87.06 200 THR A CA 1
ATOM 1604 C C . THR A 1 200 ? -17.518 15.110 16.416 1.00 87.06 200 THR A C 1
ATOM 1606 O O . THR A 1 200 ? -16.815 16.093 16.635 1.00 87.06 200 THR A O 1
ATOM 1609 N N . GLY A 1 201 ? -16.997 13.911 16.135 1.00 85.69 201 GLY A N 1
ATOM 1610 C CA . GLY A 1 201 ? -15.565 13.607 16.169 1.00 85.69 201 GLY A CA 1
ATOM 1611 C C . GLY A 1 201 ? -14.970 13.528 17.580 1.00 85.69 201 GLY A C 1
ATOM 1612 O O . GLY A 1 201 ? -13.779 13.262 17.708 1.00 85.69 201 GLY A O 1
ATOM 1613 N N . GLN A 1 202 ? -15.767 13.747 18.632 1.00 90.62 202 GLN A N 1
ATOM 1614 C CA . GLN A 1 202 ? -15.303 13.679 20.018 1.00 90.62 202 GLN A CA 1
ATOM 1615 C C . GLN A 1 202 ? -15.072 12.234 20.462 1.00 90.62 202 GLN A C 1
ATOM 1617 O O . GLN A 1 202 ? -15.796 11.325 20.050 1.00 90.62 202 GLN A O 1
ATOM 1622 N N . GLU A 1 203 ? -14.079 12.043 21.328 1.00 93.44 203 GLU A N 1
ATOM 1623 C CA . GLU A 1 203 ? -13.694 10.747 21.884 1.00 93.44 203 GLU A CA 1
ATOM 1624 C C . GLU A 1 203 ? -13.925 10.714 23.394 1.00 93.44 203 GLU A C 1
ATOM 1626 O O . GLU A 1 203 ? -13.714 11.714 24.081 1.00 93.44 203 GLU A O 1
ATOM 1631 N N . GLY A 1 204 ? -14.317 9.554 23.912 1.00 93.75 204 GLY A N 1
ATOM 1632 C CA . GLY A 1 204 ? -14.503 9.343 25.342 1.00 93.75 204 GLY A CA 1
ATOM 1633 C C . GLY A 1 204 ? -14.999 7.940 25.668 1.00 93.75 204 GLY A C 1
ATOM 1634 O O . GLY A 1 204 ? -15.210 7.100 24.787 1.00 93.75 204 GLY A O 1
ATOM 1635 N N . TYR A 1 205 ? -15.166 7.676 26.958 1.00 94.50 205 TYR A N 1
ATOM 1636 C CA . TYR A 1 205 ? -15.752 6.440 27.448 1.00 94.50 205 TYR A CA 1
ATOM 1637 C C . TYR A 1 205 ? -17.269 6.437 27.271 1.00 94.50 205 TYR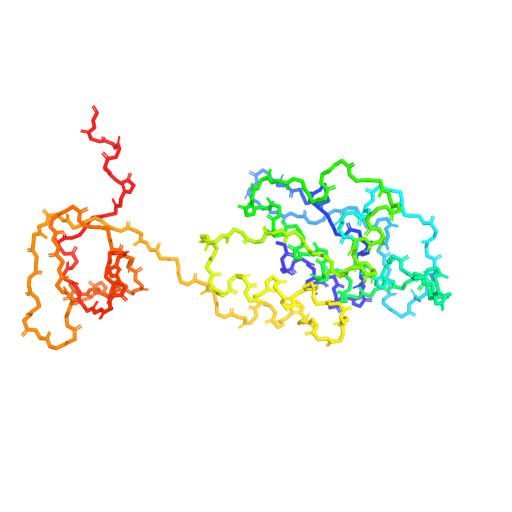 A C 1
ATOM 1639 O O . TYR A 1 205 ? -17.950 7.428 27.524 1.00 94.50 205 TYR A O 1
ATOM 1647 N N . VAL A 1 206 ? -17.791 5.291 26.847 1.00 94.44 206 VAL A N 1
ATOM 1648 C CA . VAL A 1 206 ? -19.217 5.027 26.673 1.00 94.44 206 VAL A CA 1
ATOM 1649 C C . VAL A 1 206 ? -19.584 3.708 27.355 1.00 94.44 206 VAL A C 1
ATOM 1651 O O . VAL A 1 206 ? -18.791 2.757 27.321 1.00 94.44 206 VAL A O 1
ATOM 1654 N N . PRO A 1 207 ? -20.772 3.604 27.968 1.00 94.50 207 PRO A N 1
ATOM 1655 C CA . PRO A 1 207 ? -21.230 2.353 28.554 1.00 94.50 207 PRO A CA 1
ATOM 1656 C C . PRO A 1 207 ? -21.539 1.337 27.450 1.00 94.50 207 PRO A C 1
ATOM 1658 O O . PRO A 1 207 ? -22.339 1.589 26.549 1.00 94.50 207 PRO A O 1
ATOM 1661 N N . SER A 1 208 ? -20.937 0.149 27.518 1.00 92.31 208 SER A N 1
ATOM 1662 C CA . SER A 1 208 ? -21.070 -0.861 26.461 1.00 92.31 208 SER A CA 1
ATOM 1663 C C . SER A 1 208 ? -22.490 -1.421 26.329 1.00 92.31 208 SER A C 1
ATOM 1665 O O . SER A 1 208 ? -22.833 -1.979 25.295 1.00 92.31 208 SER A O 1
ATOM 1667 N N . SER A 1 209 ? -23.321 -1.292 27.368 1.00 92.75 209 SER A N 1
ATOM 1668 C CA . SER A 1 209 ? -24.735 -1.688 27.351 1.00 92.75 209 SER A CA 1
ATOM 1669 C C . SER A 1 209 ? -25.632 -0.743 26.543 1.00 92.75 209 SER A C 1
ATOM 1671 O O . SER A 1 209 ? -26.761 -1.111 26.232 1.00 92.75 209 SER A O 1
ATOM 1673 N N . TYR A 1 210 ? -25.148 0.453 26.196 1.00 93.69 210 TYR A N 1
ATOM 1674 C CA . TYR A 1 210 ? -25.913 1.459 25.453 1.00 93.69 210 TYR A CA 1
ATOM 1675 C C . TYR A 1 210 ? -25.694 1.370 23.946 1.00 93.69 210 TYR A C 1
ATOM 1677 O O . TYR A 1 210 ? -26.279 2.148 23.203 1.00 93.69 210 TYR A O 1
ATOM 1685 N N . ILE A 1 211 ? -24.835 0.465 23.477 1.00 92.19 211 ILE A N 1
ATOM 1686 C CA . ILE A 1 211 ? -24.389 0.437 22.086 1.00 92.19 211 ILE A CA 1
ATOM 1687 C C . ILE A 1 211 ? -24.398 -0.999 21.552 1.00 92.19 211 ILE A C 1
ATOM 1689 O O . ILE A 1 211 ? -24.037 -1.940 22.255 1.00 92.19 211 ILE A O 1
ATOM 1693 N N . ARG A 1 212 ? -24.791 -1.189 20.289 1.00 91.50 212 ARG A N 1
ATOM 1694 C CA . ARG A 1 212 ? -24.809 -2.502 19.610 1.00 91.50 212 ARG A CA 1
ATOM 1695 C C . ARG A 1 212 ? -24.041 -2.445 18.300 1.00 91.50 212 ARG A C 1
ATOM 1697 O O . ARG A 1 212 ? -24.030 -1.406 17.652 1.00 91.50 212 ARG A O 1
ATOM 1704 N N . ARG A 1 213 ? -23.415 -3.548 17.874 1.00 87.56 213 ARG A N 1
ATOM 1705 C CA . ARG A 1 213 ? -22.747 -3.606 16.562 1.00 87.56 213 ARG A CA 1
ATOM 1706 C C . ARG A 1 213 ? -23.749 -3.335 15.442 1.00 87.56 213 ARG A C 1
ATOM 1708 O O . ARG A 1 213 ? -24.807 -3.953 15.387 1.00 87.56 213 ARG A O 1
ATOM 1715 N N . ALA A 1 214 ? -23.375 -2.466 14.506 1.00 77.44 214 ALA A N 1
ATOM 1716 C CA . ALA A 1 214 ? -24.261 -2.049 13.417 1.00 77.44 214 ALA A CA 1
ATOM 1717 C C . ALA A 1 214 ? -24.683 -3.205 12.483 1.00 77.44 214 ALA A C 1
ATOM 1719 O O . ALA A 1 214 ? -25.761 -3.167 11.902 1.00 77.44 214 ALA A O 1
ATOM 1720 N N . ARG A 1 215 ? -23.867 -4.261 12.376 1.00 66.00 215 ARG A N 1
ATOM 1721 C CA . ARG A 1 215 ? -24.149 -5.444 11.540 1.00 66.00 215 ARG A CA 1
ATOM 1722 C C . ARG A 1 215 ? -25.287 -6.336 12.059 1.00 66.00 215 ARG A C 1
ATOM 1724 O O . ARG A 1 215 ? -25.799 -7.141 11.296 1.00 66.00 215 ARG A O 1
ATOM 1731 N N . ASP A 1 216 ? -25.669 -6.200 13.330 1.00 58.28 216 ASP A N 1
ATOM 1732 C CA . ASP A 1 216 ? -26.688 -7.050 13.961 1.00 58.28 216 ASP A CA 1
ATOM 1733 C C . ASP A 1 216 ? -28.119 -6.490 13.755 1.00 58.28 216 ASP A C 1
ATOM 1735 O O . ASP A 1 216 ? -29.091 -7.084 14.213 1.00 58.28 216 ASP A O 1
ATOM 1739 N N . ILE A 1 217 ? -28.263 -5.339 13.076 1.00 54.12 217 ILE A N 1
ATOM 1740 C CA . ILE A 1 217 ? -29.559 -4.681 12.819 1.00 54.12 217 ILE A CA 1
ATOM 1741 C C . ILE A 1 217 ? -30.278 -5.267 11.590 1.00 54.12 217 ILE A C 1
ATOM 1743 O O . ILE A 1 217 ? -31.506 -5.322 11.580 1.00 54.12 217 ILE A O 1
ATOM 1747 N N . ASP A 1 218 ? -29.543 -5.756 10.586 1.00 49.03 218 ASP A N 1
ATOM 1748 C CA . ASP A 1 218 ? -30.138 -6.326 9.361 1.00 49.03 218 ASP A CA 1
ATOM 1749 C C . ASP A 1 218 ? -30.735 -7.729 9.560 1.00 49.03 218 ASP A C 1
ATOM 1751 O O . ASP A 1 218 ? -31.474 -8.211 8.709 1.00 49.03 218 ASP A O 1
ATOM 1755 N N . THR A 1 219 ? -30.458 -8.391 10.685 1.00 45.06 219 THR A N 1
ATOM 1756 C CA . THR A 1 219 ? -30.987 -9.732 10.995 1.00 45.06 219 THR A CA 1
ATOM 1757 C C . THR A 1 219 ? -32.346 -9.736 11.705 1.00 45.06 219 THR A C 1
ATOM 1759 O O . THR A 1 219 ? -32.872 -10.812 11.976 1.00 45.06 219 THR A O 1
ATOM 1762 N N . GLU A 1 220 ? -32.927 -8.570 12.009 1.00 43.09 220 GLU A N 1
ATOM 1763 C CA . GLU A 1 220 ? -34.195 -8.444 12.758 1.00 43.09 220 GLU A CA 1
ATOM 1764 C C . GLU A 1 220 ? -35.339 -7.775 11.963 1.00 43.09 220 GLU A C 1
ATOM 1766 O O . GLU A 1 220 ? -36.314 -7.314 12.559 1.00 43.09 220 GLU A O 1
ATOM 1771 N N . LYS A 1 221 ? -35.262 -7.732 10.626 1.00 35.69 221 LYS A N 1
ATOM 1772 C CA . LYS A 1 221 ? -36.374 -7.325 9.746 1.00 35.69 221 LYS A CA 1
ATOM 1773 C C . LYS A 1 221 ? -36.769 -8.446 8.797 1.00 35.69 221 LYS A C 1
ATOM 1775 O O . LYS A 1 221 ? -37.990 -8.573 8.559 1.00 35.69 221 LYS A O 1
#

Sequence (221 aa):
MARGLQYIHEQKYQHGDVKSPNMVITLDDSLKICDFGTARHWEVTVSTNSHRGSWAWMAPEAIGNPETNAKPKVTPKSDVFSFAVVVWELLTGKEPFPGKYPLDMLKAVVIERRRPEIPTECSEPLRDLLTECWDHDHTKRPSMDEILSRPEPVPVLKHIALYDYAAQAKDELSFQEGETLDVIRNNTGTGWWFARSTKTGQEGYVPSSYIRRARDIDTEK

pLDDT: mean 87.97, std 12.19, range [35.69, 98.38]

Secondary structure (DSSP, 8-state):
-HHHHHHHHHTTEE-S---GGGEEE-TTS-EEE--GGG-EETT--------SS-GGG--HHHH-BGGGTB-----HHHHHHHHHHHHHHHHH-PPSSTT--HHHHHIIIIIS---PPPPTTS-HHHHHHHHHHT-SSTTTSPPHHHHHTSPP----EEEEESS-B--SSTTB--B-TT-EEEEEEE-TTTSEEEEEETTT--EEEEEGGGEEEGGGSGGG-

Foldseek 3Di:
DLVQLLVCVVVQKAQLQQAPVQWDQDPVRDTDGDDSVVMDRQVPFDQDPCPPPRLLLFALLQLADPVVPRTHGDHSLRNLSSVLLRVQCVVPVDDRPPPDDNVRSNCQCHPVVHGPDRDPPDDPVSVVLSCQSRDNPSVSRDHSVRVVPDPDQQQFFKKFFCAFDDDPDPQADGDHHRWIWGFRADPPVPQWTWIAGPVPRDIHIDRVVRIGGPVVVVVPD

Solvent-accessible surface area (backbone atoms only — not comparable to full-atom values): 12798 Å² total; per-residue (Å²): 100,61,71,60,54,32,53,40,45,74,73,45,26,24,52,70,60,48,42,64,92,32,52,43,75,45,98,83,76,45,68,43,83,52,75,63,89,61,40,42,50,63,86,67,80,69,70,74,90,74,77,80,82,56,63,73,32,54,26,42,49,45,66,28,37,80,95,75,68,41,68,40,48,70,45,58,47,30,37,36,19,6,48,30,49,36,53,50,28,71,73,66,77,49,72,63,68,73,96,57,51,69,70,54,45,48,43,34,43,53,73,68,60,52,73,82,85,78,62,87,86,56,53,65,74,58,50,50,51,39,54,38,25,51,39,85,53,55,86,73,26,62,52,50,64,60,58,70,68,48,81,74,79,70,76,61,46,53,22,29,24,74,42,69,43,76,52,88,51,94,63,33,42,62,49,47,54,70,38,52,30,37,35,69,42,79,46,85,89,73,52,45,22,36,31,28,36,74,85,77,69,51,68,20,36,36,58,49,90,39,44,43,59,56,79,68,59,78,80,76,120

InterPro domains:
  IPR000719 Protein kinase domain [PS50011] (1-162)
  IPR000719 Protein kinase domain [SM00220] (1-154)
  IPR001245 Serine-threonine/tyrosine-protein kinase, catalytic domain [PF07714] (1-149)
  IPR001245 Serine-threonine/tyrosine-protein kinase, catalytic domain [PR00109] (7-25)
  IPR001245 Serine-threonine/tyrosine-protein kinase, catalytic domain [PR00109] (78-100)
  IPR001245 Serine-threonine/tyrosine-protein kinase, catalytic domain [PR00109] (122-144)
  IPR001452 SH3 domain [PF00018] (160-208)
  IPR001452 SH3 domain [PR00452] (157-167)
  IPR001452 SH3 domain [PR00452] (171-186)
  IPR001452 SH3 domain [PR00452] (189-198)
  IPR001452 SH3 domain [PR00452] (202-214)
  IPR001452 SH3 domain [PS50002] (154-216)
  IPR001452 SH3 domain [SM00326] (157-215)
  IPR008271 Serine/threonine-protein kinase, active site [PS00108] (13-25)
  IPR011009 Protein kinase-like domain superfamily [SSF56112] (1-151)
  IPR036028 SH3-like domain superfamily [SSF50044] (151-214)
  IPR051681 Serine/Threonine Kinases and Pseudokinases [PTHR44329] (2-166)

Organism: Patiria miniata (NCBI:txid46514)